Protein AF-0000000083314792 (afdb_homodimer)

Secondary structure (DSSP, 8-state):
---EEEEPHHHHHHHH-TTSTTHHHHHHHHHHHHHTT-EEEEEHHHHHHHHHHHHHHHHHTT-HHHHHHHHHHHHHHS-GGGEE--GGGHHHHHHHHHHHHHHTTTSS-HHHHHHHHHHHHHT--EEE-S-GGGGGSTT-EEE-SGGG--/---EEEEPHHHHHHHH-TTSTTHHHHHHHHHHHHHTTPEEEEEHHHHHHHHHHHHHHHHHTT-HHHHHHHHHHHHHHS-GGGEE--GGGHHHHHHHHHHHHHHTTTSS-HHHHHHHHHHHHHT--EEE-S-GGGGGSTT-EEE-SGGG--

Organism: NCBI:txid1204385

InterPro domains:
  IPR002716 PIN domain [PF01850] (6-137)
  IPR022907 VapC family [MF_00265] (5-144)
  IPR029060 PIN-like domain superfamily [SSF88723] (4-139)
  IPR039018 Endonuclease VapC20-like [PTHR42188] (5-136)

pLDDT: mean 94.79, std 6.0, range [62.53, 98.88]

Nearest PDB structures (foldseek):
  5wz4-assembly1_B  TM=8.317E-01  e=3.894E-04  Mycobacterium tuberculosis H37Rv
  3zvk-assembly1_B  TM=7.122E-01  e=1.609E-03  Rickettsia felis
  7vwo-assembly3_I  TM=6.251E-01  e=1.357E-03  Mycobacterium tuberculosis H37Rv
  1w8i-assembly1_A-2  TM=7.135E-01  e=6.646E-03  Archaeoglobus fulgidus DSM 4304
  5wz4-assembly1_B  TM=8.311E-01  e=4.974E-04  Mycobacterium tuberculosis H37Rv

Structure (mmCIF, N/CA/C/O backbone):
data_AF-0000000083314792-model_v1
#
loop_
_entity.id
_entity.type
_entity.pdbx_description
1 polymer 'Ribonuclease VapC'
#
loop_
_atom_site.group_PDB
_atom_site.id
_atom_site.type_symbol
_atom_site.label_atom_id
_atom_site.label_alt_id
_atom_site.label_comp_id
_atom_site.label_asym_id
_atom_site.label_entity_id
_atom_site.label_seq_id
_atom_site.pdbx_PDB_ins_code
_atom_site.Cartn_x
_atom_site.Cartn_y
_atom_site.Cartn_z
_atom_site.occupancy
_atom_site.B_iso_or_equiv
_atom_site.auth_seq_id
_atom_site.auth_comp_id
_atom_site.auth_asym_id
_atom_site.auth_atom_id
_atom_site.pdbx_PDB_model_num
ATOM 1 N N . MET A 1 1 ? -7.711 -22.734 -22.875 1 62.53 1 MET A N 1
ATOM 2 C CA . MET A 1 1 ? -7.301 -21.344 -22.625 1 62.53 1 MET A CA 1
ATOM 3 C C . MET A 1 1 ? -6.703 -21.203 -21.234 1 62.53 1 MET A C 1
ATOM 5 O O . MET A 1 1 ? -7.09 -21.922 -20.312 1 62.53 1 MET A O 1
ATOM 9 N N . SER A 1 2 ? -5.508 -20.547 -21.094 1 86.69 2 SER A N 1
ATOM 10 C CA . SER A 1 2 ? -4.809 -20.5 -19.812 1 86.69 2 SER A CA 1
ATOM 11 C C . SER A 1 2 ? -5.652 -19.828 -18.734 1 86.69 2 SER A C 1
ATOM 13 O O . SER A 1 2 ? -6.422 -18.906 -19.031 1 86.69 2 SER A O 1
ATOM 15 N N . ARG A 1 3 ? -5.805 -20.5 -17.672 1 92.94 3 ARG A N 1
ATOM 16 C CA . ARG A 1 3 ? -6.566 -20 -16.531 1 92.94 3 ARG A CA 1
ATOM 17 C C . ARG A 1 3 ? -5.77 -18.953 -15.758 1 92.94 3 ARG A C 1
ATOM 19 O O . ARG A 1 3 ? -4.684 -19.25 -15.25 1 92.94 3 ARG A O 1
ATOM 26 N N . PRO A 1 4 ? -6.266 -17.719 -15.773 1 97.75 4 PRO A N 1
ATOM 27 C CA . PRO A 1 4 ? -5.523 -16.703 -15.016 1 97.75 4 PRO A CA 1
ATOM 28 C C . PRO A 1 4 ? -5.605 -16.922 -13.508 1 97.75 4 PRO A C 1
ATOM 30 O O . PRO A 1 4 ? -6.664 -17.281 -12.984 1 97.75 4 PRO A O 1
ATOM 33 N N . VAL A 1 5 ? -4.473 -16.719 -12.812 1 98.5 5 VAL A N 1
ATOM 34 C CA . VAL A 1 5 ? -4.383 -16.797 -11.359 1 98.5 5 VAL A CA 1
ATOM 35 C C . VAL A 1 5 ? -3.625 -15.578 -10.828 1 98.5 5 VAL A C 1
ATOM 37 O O . VAL A 1 5 ? -2.477 -15.336 -11.203 1 98.5 5 VAL A O 1
ATOM 40 N N . ALA A 1 6 ? -4.273 -14.812 -10.008 1 98.81 6 ALA A N 1
ATOM 41 C CA . ALA A 1 6 ? -3.605 -13.688 -9.367 1 98.81 6 ALA A CA 1
ATOM 42 C C . ALA A 1 6 ? -2.6 -14.164 -8.32 1 98.81 6 ALA A C 1
ATOM 44 O O . ALA A 1 6 ? -2.836 -15.164 -7.637 1 98.81 6 ALA A O 1
ATOM 45 N N . ILE A 1 7 ? -1.495 -13.516 -8.242 1 98.81 7 ILE A N 1
ATOM 46 C CA . ILE A 1 7 ? -0.482 -13.828 -7.238 1 98.81 7 ILE A CA 1
ATOM 47 C C . ILE A 1 7 ? -0.526 -12.797 -6.117 1 98.81 7 ILE A C 1
ATOM 49 O O . ILE A 1 7 ? -0.424 -11.594 -6.371 1 98.81 7 ILE A O 1
ATOM 53 N N . ASP A 1 8 ? -0.65 -13.219 -4.953 1 98.75 8 ASP A N 1
ATOM 54 C CA . ASP A 1 8 ? -0.667 -12.367 -3.77 1 98.75 8 ASP A CA 1
ATOM 55 C C . ASP A 1 8 ? 0.75 -11.984 -3.35 1 98.75 8 ASP A C 1
ATOM 57 O O . ASP A 1 8 ? 1.717 -12.648 -3.721 1 98.75 8 ASP A O 1
ATOM 61 N N . SER A 1 9 ? 0.836 -10.906 -2.578 1 98.44 9 SER A N 1
ATOM 62 C CA . SER A 1 9 ? 2.145 -10.391 -2.178 1 98.44 9 SER A CA 1
ATOM 63 C C . SER A 1 9 ? 2.873 -11.383 -1.276 1 98.44 9 SER A C 1
ATOM 65 O O . SER A 1 9 ? 4.098 -11.508 -1.345 1 98.44 9 SER A O 1
ATOM 67 N N . ASN A 1 10 ? 2.146 -12.078 -0.391 1 98.06 10 ASN A N 1
ATOM 68 C CA . ASN A 1 10 ? 2.834 -13.016 0.491 1 98.06 10 ASN A CA 1
ATOM 69 C C . ASN A 1 10 ? 3.488 -14.148 -0.295 1 98.06 10 ASN A C 1
ATOM 71 O O . ASN A 1 10 ? 4.57 -14.609 0.065 1 98.06 10 ASN A O 1
ATOM 75 N N . VAL A 1 11 ? 2.908 -14.594 -1.35 1 98.5 11 VAL A N 1
ATOM 76 C CA . VAL A 1 11 ? 3.506 -15.602 -2.213 1 98.5 11 VAL A CA 1
ATOM 77 C C . VAL A 1 11 ? 4.715 -15.016 -2.938 1 98.5 11 VAL A C 1
ATOM 79 O O . VAL A 1 11 ? 5.773 -15.648 -3 1 98.5 11 VAL A O 1
ATOM 82 N N . LEU A 1 12 ? 4.555 -13.836 -3.469 1 98.62 12 LEU A N 1
ATOM 83 C CA . LEU A 1 12 ? 5.648 -13.195 -4.195 1 98.62 12 LEU A CA 1
ATOM 84 C C . LEU A 1 12 ? 6.832 -12.93 -3.271 1 98.62 12 LEU A C 1
ATOM 86 O O . LEU A 1 12 ? 7.984 -13.172 -3.648 1 98.62 12 LEU A O 1
ATOM 90 N N . VAL A 1 13 ? 6.629 -12.453 -2.061 1 98.06 13 VAL A N 1
ATOM 91 C CA . VAL A 1 13 ? 7.68 -12.242 -1.069 1 98.06 13 VAL A CA 1
ATOM 92 C C . VAL A 1 13 ? 8.422 -13.555 -0.817 1 98.06 13 VAL A C 1
ATOM 94 O O . VAL A 1 13 ? 9.656 -13.586 -0.809 1 98.06 13 VAL A O 1
ATOM 97 N N . ALA A 1 14 ? 7.652 -14.602 -0.644 1 97.88 14 ALA A N 1
ATOM 98 C CA . ALA A 1 14 ? 8.234 -15.914 -0.348 1 97.88 14 ALA A CA 1
ATOM 99 C C . ALA A 1 14 ? 9.062 -16.422 -1.519 1 97.88 14 ALA A C 1
ATOM 101 O O . ALA A 1 14 ? 10.078 -17.094 -1.32 1 97.88 14 ALA A O 1
ATOM 102 N N . LEU A 1 15 ? 8.641 -16.109 -2.711 1 97.44 15 LEU A N 1
ATOM 103 C CA . LEU A 1 15 ? 9.375 -16.547 -3.9 1 97.44 15 LEU A CA 1
ATOM 104 C C . LEU A 1 15 ? 10.703 -15.805 -4.02 1 97.44 15 LEU A C 1
ATOM 106 O O . LEU A 1 15 ? 11.703 -16.391 -4.445 1 97.44 15 LEU A O 1
ATOM 110 N N . ILE A 1 16 ? 10.727 -14.555 -3.607 1 96.19 16 ILE A N 1
ATOM 111 C CA . ILE A 1 16 ? 11.875 -13.688 -3.809 1 96.19 16 ILE A CA 1
ATOM 112 C C . ILE A 1 16 ? 12.867 -13.875 -2.668 1 96.19 16 ILE A C 1
ATOM 114 O O . ILE A 1 16 ? 14.086 -13.898 -2.891 1 96.19 16 ILE A O 1
ATOM 118 N N . ASP A 1 17 ? 12.391 -13.914 -1.454 1 93.44 17 ASP A N 1
ATOM 119 C CA . ASP A 1 17 ? 13.242 -14.023 -0.271 1 93.44 17 ASP A CA 1
ATOM 120 C C . ASP A 1 17 ? 13.461 -15.484 0.116 1 93.44 17 ASP A C 1
ATOM 122 O O . ASP A 1 17 ? 12.617 -16.094 0.784 1 93.44 17 ASP A O 1
ATOM 126 N N . ARG A 1 18 ? 14.547 -16.016 -0.084 1 91.75 18 ARG A N 1
ATOM 127 C CA . ARG A 1 18 ? 14.859 -17.422 0.166 1 91.75 18 ARG A CA 1
ATOM 128 C C . ARG A 1 18 ? 14.812 -17.734 1.657 1 91.75 18 ARG A C 1
ATOM 130 O O . ARG A 1 18 ? 14.68 -18.891 2.049 1 91.75 18 ARG A O 1
ATOM 137 N N . GLN A 1 19 ? 14.906 -16.734 2.457 1 89 19 GLN A N 1
ATOM 138 C CA . GLN A 1 19 ? 14.898 -16.938 3.902 1 89 19 GLN A CA 1
ATOM 139 C C . GLN A 1 19 ? 13.477 -16.938 4.449 1 89 19 GLN A C 1
ATOM 141 O O . GLN A 1 19 ? 13.258 -17.234 5.625 1 89 19 GLN A O 1
ATOM 146 N N . ASP A 1 20 ? 12.555 -16.641 3.559 1 93.38 20 ASP A N 1
ATOM 147 C CA . ASP A 1 20 ? 11.156 -16.641 3.994 1 93.38 20 ASP A CA 1
ATOM 148 C C . ASP A 1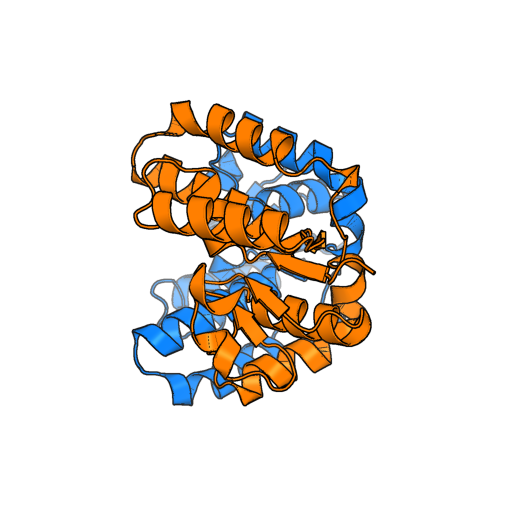 20 ? 10.711 -18.047 4.367 1 93.38 20 ASP A C 1
ATOM 150 O O . ASP A 1 20 ? 11.039 -19.016 3.678 1 93.38 20 ASP A O 1
ATOM 154 N N . LYS A 1 21 ? 9.93 -18.203 5.398 1 94.44 21 LYS A N 1
ATOM 155 C CA . LYS A 1 21 ? 9.492 -19.484 5.918 1 94.44 21 LYS A CA 1
ATOM 156 C C . LYS A 1 21 ? 8.656 -20.25 4.887 1 94.44 21 LYS A C 1
ATOM 158 O O . LYS A 1 21 ? 8.594 -21.469 4.91 1 94.44 21 LYS A O 1
ATOM 163 N N . TRP A 1 22 ? 8.055 -19.547 3.992 1 96.12 22 TRP A N 1
ATOM 164 C CA . TRP A 1 22 ? 7.164 -20.156 3.014 1 96.12 22 TRP A CA 1
ATOM 165 C C . TRP A 1 22 ? 7.863 -20.312 1.665 1 96.12 22 TRP A C 1
ATOM 167 O O . TRP A 1 22 ? 7.219 -20.625 0.661 1 96.12 22 TRP A O 1
ATOM 177 N N . HIS A 1 23 ? 9.156 -20.047 1.589 1 97.19 23 HIS A N 1
ATOM 178 C CA . HIS A 1 23 ? 9.883 -20.016 0.324 1 97.19 23 HIS A CA 1
ATOM 179 C C . HIS A 1 23 ? 9.672 -21.312 -0.46 1 97.19 23 HIS A C 1
ATOM 181 O O . HIS A 1 23 ? 9.273 -21.281 -1.626 1 97.19 23 HIS A O 1
ATOM 187 N N . ARG A 1 24 ? 9.859 -22.469 0.136 1 97.06 24 ARG A N 1
ATOM 188 C CA . ARG A 1 24 ? 9.75 -23.75 -0.544 1 97.06 24 ARG A CA 1
ATOM 189 C C . ARG A 1 24 ? 8.312 -24.016 -0.979 1 97.06 24 ARG A C 1
ATOM 191 O O . ARG A 1 24 ? 8.07 -24.484 -2.092 1 97.06 24 ARG A O 1
ATOM 198 N N . GLN A 1 25 ? 7.406 -23.688 -0.144 1 96.94 25 GLN A N 1
ATOM 199 C CA . GLN A 1 25 ? 5.996 -23.859 -0.474 1 96.94 25 GLN A CA 1
ATOM 200 C C . GLN A 1 25 ? 5.59 -22.984 -1.65 1 96.94 25 GLN A C 1
ATOM 202 O O . GLN A 1 25 ? 4.816 -23.406 -2.514 1 96.94 25 GLN A O 1
ATOM 207 N N . ALA A 1 26 ? 6.02 -21.75 -1.645 1 98.12 26 ALA A N 1
ATOM 208 C CA . ALA A 1 26 ? 5.715 -20.828 -2.73 1 98.12 26 ALA A CA 1
ATOM 209 C C . ALA A 1 26 ? 6.285 -21.328 -4.055 1 98.12 26 ALA A C 1
ATOM 211 O O . ALA A 1 26 ? 5.637 -21.219 -5.098 1 98.12 26 ALA A O 1
ATOM 212 N N . GLN A 1 27 ? 7.52 -21.891 -3.982 1 97.56 27 GLN A N 1
ATOM 213 C CA . GLN A 1 27 ? 8.133 -22.438 -5.184 1 97.56 27 GLN A CA 1
ATOM 214 C C . GLN A 1 27 ? 7.309 -23.609 -5.73 1 97.56 27 GLN A C 1
ATOM 216 O O . GLN A 1 27 ? 7.059 -23.688 -6.934 1 97.56 27 GLN A O 1
ATOM 221 N N . ALA A 1 28 ? 6.945 -24.453 -4.84 1 97.56 28 ALA A N 1
ATOM 222 C CA . ALA A 1 28 ? 6.148 -25.625 -5.234 1 97.56 28 ALA A CA 1
ATOM 223 C C . ALA A 1 28 ? 4.805 -25.188 -5.812 1 97.56 28 ALA A C 1
ATOM 225 O O . ALA A 1 28 ? 4.344 -25.75 -6.812 1 97.56 28 ALA A O 1
ATOM 226 N N . LEU A 1 29 ? 4.191 -24.234 -5.188 1 97.88 29 LEU A N 1
ATOM 227 C CA . LEU A 1 29 ? 2.906 -23.703 -5.633 1 97.88 29 LEU A CA 1
ATOM 228 C C . LEU A 1 29 ? 3.018 -23.125 -7.035 1 97.88 29 LEU A C 1
ATOM 230 O O . LEU A 1 29 ? 2.193 -23.406 -7.902 1 97.88 29 LEU A O 1
ATOM 234 N N . LEU A 1 30 ? 3.998 -22.312 -7.273 1 97.38 30 LEU A N 1
ATOM 235 C CA . LEU A 1 30 ? 4.191 -21.703 -8.586 1 97.38 30 LEU A CA 1
ATOM 236 C C . LEU A 1 30 ? 4.453 -22.766 -9.648 1 97.38 30 LEU A C 1
ATOM 238 O O . LEU A 1 30 ? 3.928 -22.672 -10.758 1 97.38 30 LEU A O 1
ATOM 242 N N . ALA A 1 31 ? 5.312 -23.719 -9.297 1 96.69 31 ALA A N 1
ATOM 243 C CA . ALA A 1 31 ? 5.613 -24.797 -10.227 1 96.69 31 ALA A CA 1
ATOM 244 C C . ALA A 1 31 ? 4.348 -25.562 -10.617 1 96.69 31 ALA A C 1
ATOM 246 O O . ALA A 1 31 ? 4.141 -25.891 -11.789 1 96.69 31 ALA A O 1
ATOM 247 N N . ALA A 1 32 ? 3.535 -25.828 -9.648 1 97 32 ALA A N 1
ATOM 248 C CA . ALA A 1 32 ? 2.279 -26.531 -9.891 1 97 32 ALA A CA 1
ATOM 249 C C . ALA A 1 32 ? 1.356 -25.719 -10.789 1 97 32 ALA A C 1
ATOM 251 O O . ALA A 1 32 ? 0.732 -26.25 -11.703 1 97 32 ALA A O 1
ATOM 252 N N . LEU A 1 33 ? 1.227 -24.422 -10.539 1 97.25 33 LEU A N 1
ATOM 253 C CA . LEU A 1 33 ? 0.391 -23.531 -11.344 1 97.25 33 LEU A CA 1
ATOM 254 C C . LEU A 1 33 ? 0.865 -23.5 -12.797 1 97.25 33 LEU A C 1
ATOM 256 O O . LEU A 1 33 ? 0.052 -23.578 -13.719 1 97.25 33 LEU A O 1
ATOM 260 N N . LYS A 1 34 ? 2.143 -23.453 -12.984 1 95.12 34 LYS A N 1
ATOM 261 C CA . LYS A 1 34 ? 2.711 -23.422 -14.328 1 95.12 34 LYS A CA 1
ATOM 262 C C . LYS A 1 34 ? 2.477 -24.734 -15.062 1 95.12 34 LYS A C 1
ATOM 264 O O . LYS A 1 34 ? 2.162 -24.75 -16.25 1 95.12 34 LYS A O 1
ATOM 269 N N . THR A 1 35 ? 2.691 -25.797 -14.312 1 95 35 THR A N 1
ATOM 270 C CA . THR A 1 35 ? 2.477 -27.109 -14.891 1 95 35 THR A CA 1
ATOM 271 C C . THR A 1 35 ? 1.038 -27.266 -15.383 1 95 35 THR A C 1
ATOM 273 O O . THR A 1 35 ? 0.792 -27.891 -16.406 1 95 35 THR A O 1
ATOM 276 N N . GLU A 1 36 ? 0.119 -26.641 -14.688 1 94.94 36 GLU A N 1
ATOM 277 C CA . GLU A 1 36 ? -1.295 -26.719 -15.039 1 94.94 36 GLU A CA 1
ATOM 278 C C . GLU A 1 36 ? -1.655 -25.703 -16.109 1 94.94 36 GLU A C 1
ATOM 280 O O . GLU A 1 36 ? -2.818 -25.594 -16.516 1 94.94 36 GLU A O 1
ATOM 285 N N . GLY A 1 37 ? -0.71 -24.938 -16.5 1 94.56 37 GLY A N 1
ATOM 286 C CA . GLY A 1 37 ? -0.918 -24 -17.594 1 94.56 37 GLY A CA 1
ATOM 287 C C . GLY A 1 37 ? -1.573 -22.703 -17.156 1 94.56 37 GLY A C 1
ATOM 288 O O . GLY A 1 37 ? -2.176 -22 -17.969 1 94.56 37 GLY A O 1
ATOM 289 N N . ALA A 1 38 ? -1.441 -22.375 -15.852 1 96.31 38 ALA A N 1
ATOM 290 C CA . ALA A 1 38 ? -2.031 -21.125 -15.344 1 96.31 38 ALA A CA 1
ATOM 291 C C . ALA A 1 38 ? -1.281 -19.906 -15.875 1 96.31 38 ALA A C 1
ATOM 293 O O . ALA A 1 38 ? -0.058 -19.953 -16.031 1 96.31 38 ALA A O 1
ATOM 294 N N . SER A 1 39 ? -1.974 -18.906 -16.266 1 97.06 39 SER A N 1
ATOM 295 C CA . SER A 1 39 ? -1.398 -17.594 -16.516 1 97.06 39 SER A CA 1
ATOM 296 C C . SER A 1 39 ? -1.329 -16.766 -15.234 1 97.06 39 SER A C 1
ATOM 298 O O . SER A 1 39 ? -2.361 -16.391 -14.672 1 97.06 39 SER A O 1
ATOM 300 N N . LEU A 1 40 ? -0.154 -16.484 -14.859 1 98.06 40 LEU A N 1
ATOM 301 C CA . LEU A 1 40 ? 0.038 -15.773 -13.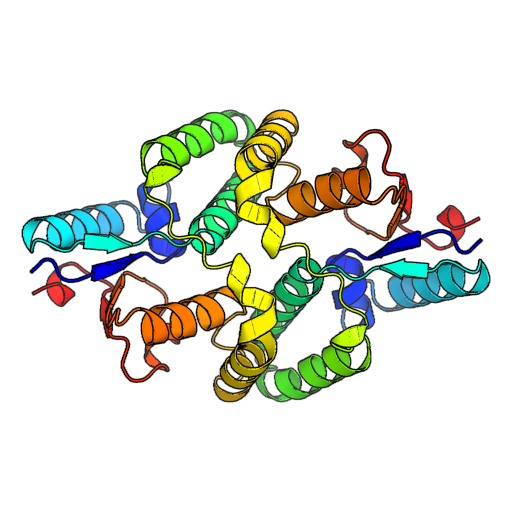602 1 98.06 40 LEU A CA 1
ATOM 302 C C . LEU A 1 40 ? -0.186 -14.273 -13.789 1 98.06 40 LEU A C 1
ATOM 304 O O . LEU A 1 40 ? 0.315 -13.68 -14.75 1 98.06 40 LEU A O 1
ATOM 308 N N . VAL A 1 41 ? -0.968 -13.695 -12.93 1 98.69 41 VAL A N 1
ATOM 309 C CA . VAL A 1 41 ? -1.284 -12.273 -13 1 98.69 41 VAL A CA 1
ATOM 310 C C . VAL A 1 41 ? -0.674 -11.547 -11.805 1 98.69 41 VAL A C 1
ATOM 312 O O . VAL A 1 41 ? -0.979 -11.867 -10.648 1 98.69 41 VAL A O 1
ATOM 315 N N . TYR A 1 42 ? 0.183 -10.602 -12.102 1 98.81 42 TYR A N 1
ATOM 316 C CA . TYR A 1 42 ? 0.797 -9.758 -11.086 1 98.81 42 TYR A CA 1
ATOM 317 C C . TYR A 1 42 ? 0.237 -8.336 -11.141 1 98.81 42 TYR A C 1
ATOM 319 O O . TYR A 1 42 ? 0.518 -7.59 -12.078 1 98.81 42 TYR A O 1
ATOM 327 N N . PHE A 1 43 ? -0.521 -7.988 -10.109 1 98.88 43 PHE A N 1
ATOM 328 C CA . PHE A 1 43 ? -1.016 -6.621 -10.008 1 98.88 43 PHE A CA 1
ATOM 329 C C . PHE A 1 43 ? 0.061 -5.695 -9.453 1 98.88 43 PHE A C 1
ATOM 331 O O . PHE A 1 43 ? 0.896 -6.117 -8.648 1 98.88 43 PHE A O 1
ATOM 338 N N . ASP A 1 44 ? 0.038 -4.441 -9.812 1 98.69 44 ASP A N 1
ATOM 339 C CA . ASP A 1 44 ? 1.053 -3.48 -9.391 1 98.69 44 ASP A CA 1
ATOM 340 C C . ASP A 1 44 ? 1.066 -3.326 -7.875 1 98.69 44 ASP A C 1
ATOM 342 O O . ASP A 1 44 ? 2.131 -3.17 -7.27 1 98.69 44 ASP A O 1
ATOM 346 N N . CYS A 1 45 ? -0.099 -3.396 -7.25 1 98.19 45 CYS A N 1
ATOM 347 C CA . CYS A 1 45 ? -0.14 -3.223 -5.801 1 98.19 45 CYS A CA 1
ATOM 348 C C . CYS A 1 45 ? 0.551 -4.379 -5.094 1 98.19 45 CYS A C 1
ATOM 350 O O . CYS A 1 45 ? 1.063 -4.215 -3.984 1 98.19 45 CYS A O 1
ATOM 352 N N . VAL A 1 46 ? 0.612 -5.566 -5.73 1 98.5 46 VAL A N 1
ATOM 353 C CA . VAL A 1 46 ? 1.339 -6.707 -5.184 1 98.5 46 VAL A CA 1
ATOM 354 C C . VAL A 1 46 ? 2.838 -6.414 -5.18 1 98.5 46 VAL A C 1
ATOM 356 O O . VAL A 1 46 ? 3.537 -6.73 -4.215 1 98.5 46 VAL A O 1
ATOM 359 N N . LEU A 1 47 ? 3.357 -5.82 -6.262 1 98 47 LEU A N 1
ATOM 360 C CA . LEU A 1 47 ? 4.758 -5.41 -6.32 1 98 47 LEU A CA 1
ATOM 361 C C . LEU A 1 47 ? 5.066 -4.375 -5.246 1 98 47 LEU A C 1
ATOM 363 O O . LEU A 1 47 ? 6.074 -4.488 -4.543 1 98 47 LEU A O 1
ATOM 367 N N . ASN A 1 48 ? 4.152 -3.385 -5.125 1 97.06 48 ASN A N 1
ATOM 368 C CA . ASN A 1 48 ? 4.324 -2.322 -4.141 1 97.06 48 ASN A CA 1
ATOM 369 C C . ASN A 1 48 ? 4.414 -2.883 -2.723 1 97.06 48 ASN A C 1
ATOM 371 O O . ASN A 1 48 ? 5.297 -2.496 -1.954 1 97.06 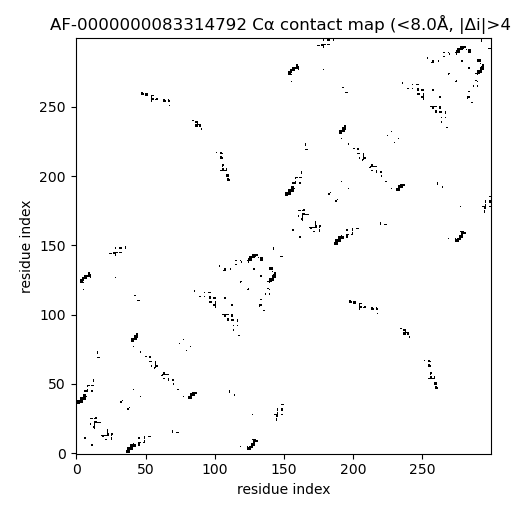48 ASN A O 1
ATOM 375 N N . GLU A 1 49 ? 3.531 -3.777 -2.447 1 97 49 GLU A N 1
ATOM 376 C CA . GLU A 1 49 ? 3.527 -4.402 -1.129 1 97 49 GLU A CA 1
ATOM 377 C C . GLU A 1 49 ? 4.773 -5.258 -0.919 1 97 49 GLU A C 1
ATOM 379 O O . GLU A 1 49 ? 5.344 -5.273 0.172 1 97 49 GLU A O 1
ATOM 384 N N . THR A 1 50 ? 5.199 -6 -1.892 1 97.62 50 THR A N 1
ATOM 385 C CA . THR A 1 50 ? 6.387 -6.844 -1.815 1 97.62 50 THR A CA 1
ATOM 386 C C . THR A 1 50 ? 7.629 -6.004 -1.549 1 97.62 50 THR A C 1
ATOM 388 O O . THR A 1 50 ? 8.422 -6.324 -0.661 1 97.62 50 THR A O 1
ATOM 391 N N . ILE A 1 51 ? 7.746 -4.902 -2.258 1 96.69 51 ILE A N 1
ATOM 392 C CA . ILE A 1 51 ? 8.875 -3.998 -2.086 1 96.69 51 ILE A CA 1
ATOM 393 C C . ILE A 1 51 ? 8.898 -3.461 -0.657 1 96.69 51 ILE A C 1
ATOM 395 O O . ILE A 1 51 ? 9.938 -3.463 -0 1 96.69 51 ILE A O 1
ATOM 399 N N . SER A 1 52 ? 7.738 -3.088 -0.18 1 94.88 52 SER A N 1
ATOM 400 C CA . SER A 1 52 ? 7.645 -2.504 1.153 1 94.88 52 SER A CA 1
ATOM 401 C C . SER A 1 52 ? 7.984 -3.525 2.23 1 94.88 52 SER A C 1
ATOM 403 O O . SER A 1 52 ? 8.633 -3.195 3.225 1 94.88 52 SER A O 1
ATOM 405 N N . VAL A 1 53 ? 7.559 -4.723 2.078 1 94.75 53 VAL A N 1
ATOM 406 C CA . VAL A 1 53 ? 7.863 -5.797 3.02 1 94.75 53 VAL A CA 1
ATOM 407 C C . VAL A 1 53 ? 9.367 -6.066 3.025 1 94.75 53 VAL A C 1
ATOM 409 O O . VAL A 1 53 ? 9.977 -6.18 4.09 1 94.75 53 VAL A O 1
ATOM 412 N N . MET A 1 54 ? 9.953 -6.168 1.834 1 93.44 54 MET A N 1
ATOM 413 C CA . MET A 1 54 ? 11.383 -6.438 1.728 1 93.44 54 MET A CA 1
ATOM 414 C C . MET A 1 54 ? 12.195 -5.305 2.338 1 93.44 54 MET A C 1
ATOM 416 O O . MET A 1 54 ? 13.188 -5.547 3.029 1 93.44 54 MET A O 1
ATOM 420 N N . ALA A 1 55 ? 11.766 -4.09 2.062 1 92.12 55 ALA A N 1
ATOM 421 C CA . ALA A 1 55 ? 12.445 -2.926 2.635 1 92.12 55 ALA A CA 1
ATOM 422 C C . ALA A 1 55 ? 12.391 -2.957 4.16 1 92.12 55 ALA A C 1
ATOM 424 O O . ALA A 1 55 ? 13.406 -2.746 4.824 1 92.12 55 ALA A O 1
ATOM 425 N N . ARG A 1 56 ? 11.242 -3.211 4.668 1 91.81 56 ARG A N 1
ATOM 426 C CA . ARG A 1 56 ? 11.062 -3.283 6.117 1 91.81 56 ARG A CA 1
ATOM 427 C C . ARG A 1 56 ? 11.938 -4.379 6.723 1 91.81 56 ARG A C 1
ATOM 429 O O . ARG A 1 56 ? 12.609 -4.156 7.73 1 91.81 56 ARG A O 1
ATOM 436 N N . ARG A 1 57 ? 11.922 -5.531 6.117 1 90.56 57 ARG A N 1
ATOM 437 C CA . ARG A 1 57 ? 12.719 -6.652 6.609 1 90.56 57 ARG A CA 1
ATOM 438 C C . ARG A 1 57 ? 14.203 -6.332 6.562 1 90.56 57 ARG A C 1
ATOM 440 O O . ARG A 1 57 ? 14.953 -6.691 7.477 1 90.56 57 ARG A O 1
ATOM 447 N N . ALA A 1 58 ? 14.539 -5.727 5.453 1 85.56 58 ALA A N 1
ATOM 448 C CA . ALA A 1 58 ? 15.945 -5.363 5.297 1 85.56 58 ALA A CA 1
ATOM 449 C C . ALA A 1 58 ? 16.391 -4.398 6.395 1 85.56 58 ALA A C 1
ATOM 451 O O . ALA A 1 58 ? 17.5 -4.527 6.93 1 85.56 58 ALA A O 1
ATOM 452 N N . GLN A 1 59 ? 15.586 -3.477 6.777 1 84.25 59 GLN A N 1
ATOM 453 C CA . GLN A 1 59 ? 15.898 -2.514 7.828 1 84.25 59 GLN A CA 1
ATOM 454 C C . GLN A 1 59 ? 15.891 -3.176 9.203 1 84.25 59 GLN A C 1
ATOM 456 O O . GLN A 1 59 ? 16.781 -2.928 10.023 1 84.25 59 GLN A O 1
ATOM 461 N N . GLU A 1 60 ? 14.961 -3.998 9.414 1 88.19 60 GLU A N 1
ATOM 462 C CA . GLU A 1 60 ? 14.789 -4.629 10.719 1 88.19 60 GLU A CA 1
ATOM 463 C C . GLU A 1 60 ? 15.867 -5.684 10.969 1 88.19 60 GLU A C 1
ATOM 465 O O . GLU A 1 60 ? 16.297 -5.887 12.109 1 88.19 60 GLU A O 1
ATOM 470 N N . GLN A 1 61 ? 16.234 -6.336 9.859 1 81.69 61 GLN A N 1
ATOM 471 C CA . GLN A 1 61 ? 17.188 -7.441 9.992 1 81.69 61 GLN A CA 1
ATOM 472 C C . GLN A 1 61 ? 18.594 -7 9.641 1 81.69 61 GLN A C 1
ATOM 474 O O . GLN A 1 61 ? 19.516 -7.82 9.594 1 81.69 61 GLN A O 1
ATOM 479 N N . ARG A 1 62 ? 18.812 -5.629 9.422 1 78.44 62 ARG A N 1
ATOM 480 C CA . ARG A 1 62 ? 20.094 -5.039 9.086 1 78.44 62 ARG A CA 1
ATOM 481 C C . ARG A 1 62 ? 20.688 -5.688 7.832 1 78.44 62 ARG A C 1
ATOM 483 O O . ARG A 1 62 ? 21.875 -5.992 7.785 1 78.44 62 ARG A O 1
ATOM 490 N N . ARG A 1 63 ? 19.812 -6.059 6.926 1 76.88 63 ARG A N 1
ATOM 491 C CA . ARG A 1 63 ? 20.172 -6.672 5.652 1 76.88 63 ARG A CA 1
ATOM 492 C C . ARG A 1 63 ? 20.062 -5.668 4.508 1 76.88 63 ARG A C 1
ATOM 494 O O . ARG A 1 63 ? 19.641 -6.023 3.404 1 76.88 63 ARG A O 1
ATOM 501 N N . SER A 1 64 ? 20.391 -4.457 4.832 1 74.94 64 SER A N 1
ATOM 502 C CA . SER A 1 64 ? 20.219 -3.389 3.85 1 74.94 64 SER A CA 1
ATOM 503 C C . SER A 1 64 ? 21.062 -3.654 2.604 1 74.94 64 SER A C 1
ATOM 505 O O . SER A 1 64 ? 20.672 -3.279 1.496 1 74.94 64 SER A O 1
ATOM 507 N N . ALA A 1 65 ? 22.078 -4.375 2.793 1 78.62 65 ALA A N 1
ATOM 508 C CA . ALA A 1 65 ? 22.969 -4.695 1.678 1 78.62 65 ALA A CA 1
ATOM 509 C C . ALA A 1 65 ? 22.297 -5.66 0.702 1 78.62 65 ALA A C 1
ATOM 511 O O . ALA A 1 65 ? 22.594 -5.645 -0.495 1 78.62 65 ALA A O 1
ATOM 512 N N . GLU A 1 66 ? 21.406 -6.363 1.228 1 86.5 66 GLU A N 1
ATOM 513 C CA . GLU A 1 66 ? 20.75 -7.379 0.409 1 86.5 66 GLU A CA 1
ATOM 514 C C . GLU A 1 66 ? 19.516 -6.809 -0.304 1 86.5 66 GLU A C 1
ATOM 516 O O . GLU A 1 66 ? 19.016 -7.406 -1.252 1 86.5 66 GLU A O 1
ATOM 521 N N . PHE A 1 67 ? 19.125 -5.672 0.103 1 91.06 67 PHE A N 1
ATOM 522 C CA . PHE A 1 67 ? 17.875 -5.117 -0.402 1 91.06 67 PHE A CA 1
ATOM 523 C C . PHE A 1 67 ? 17.938 -4.922 -1.912 1 91.06 67 PHE A C 1
ATOM 525 O O . PHE A 1 67 ? 17 -5.285 -2.631 1 91.06 67 PHE A O 1
ATOM 532 N N . SER A 1 68 ? 19.031 -4.414 -2.332 1 89.75 68 SER A N 1
ATOM 533 C CA . SER A 1 68 ? 19.172 -4.16 -3.762 1 89.75 68 SER A CA 1
ATOM 534 C C . SER A 1 68 ? 19.094 -5.453 -4.566 1 89.75 68 SER A C 1
ATOM 536 O O . SER A 1 68 ? 18.484 -5.48 -5.645 1 89.75 68 SER A O 1
ATOM 538 N N . MET A 1 69 ? 19.656 -6.445 -4.035 1 91.69 69 MET A N 1
ATOM 539 C CA . MET A 1 69 ? 19.609 -7.738 -4.711 1 91.69 69 MET A CA 1
ATOM 540 C C . MET A 1 69 ? 18.188 -8.289 -4.738 1 91.69 69 MET A C 1
ATOM 542 O O . MET A 1 69 ? 17.75 -8.844 -5.746 1 91.69 69 MET A O 1
ATOM 546 N N . LEU A 1 70 ? 17.484 -8.164 -3.652 1 93.06 70 LEU A N 1
ATOM 547 C CA . LEU A 1 70 ? 16.109 -8.625 -3.578 1 93.06 70 LEU A CA 1
ATOM 548 C C . LEU A 1 70 ? 15.219 -7.844 -4.535 1 93.06 70 LEU A C 1
ATOM 550 O O . LEU A 1 70 ? 14.336 -8.414 -5.184 1 93.06 70 LEU A O 1
ATOM 554 N N . LEU A 1 71 ? 15.469 -6.582 -4.555 1 94.88 71 LEU A N 1
ATOM 555 C CA . LEU A 1 71 ? 14.727 -5.734 -5.48 1 94.88 71 LEU A CA 1
ATOM 556 C C . LEU A 1 71 ? 14.984 -6.148 -6.926 1 94.88 71 LEU A C 1
ATOM 558 O O . LEU A 1 71 ? 14.047 -6.227 -7.727 1 94.88 71 LEU A O 1
ATOM 562 N N . ASP A 1 72 ? 16.234 -6.461 -7.234 1 94.81 72 ASP A N 1
ATOM 563 C CA . ASP A 1 72 ? 16.594 -6.93 -8.57 1 94.81 72 ASP A CA 1
ATOM 564 C C . ASP A 1 72 ? 15.898 -8.258 -8.891 1 94.81 72 ASP A C 1
ATOM 566 O O . ASP A 1 72 ? 15.43 -8.461 -10.008 1 94.81 72 ASP A O 1
ATOM 570 N N . GLU A 1 73 ? 15.859 -9.102 -7.957 1 95.44 73 GLU A N 1
ATOM 571 C CA . GLU A 1 73 ? 15.188 -10.383 -8.133 1 95.44 73 GLU A CA 1
ATOM 572 C C . GLU A 1 73 ? 13.695 -10.188 -8.398 1 95.44 73 GLU A C 1
ATOM 574 O O . GLU A 1 73 ? 13.125 -10.859 -9.266 1 95.44 73 GLU A O 1
ATOM 579 N N . LEU A 1 74 ? 13.117 -9.305 -7.703 1 97.25 74 LEU A N 1
ATOM 580 C CA . LEU A 1 74 ? 11.703 -8.992 -7.902 1 97.25 74 LEU A CA 1
ATOM 581 C C . LEU A 1 74 ? 11.445 -8.5 -9.32 1 97.25 74 LEU A C 1
ATOM 583 O O . LEU A 1 74 ? 10.547 -8.992 -10 1 97.25 74 LEU A O 1
ATOM 587 N N . LEU A 1 75 ? 12.281 -7.574 -9.773 1 96.94 75 LEU A N 1
ATOM 588 C CA . LEU A 1 75 ? 12.086 -6.938 -11.07 1 96.94 75 LEU A CA 1
ATOM 589 C C . LEU A 1 75 ? 12.398 -7.906 -12.203 1 96.94 75 LEU A C 1
ATOM 591 O O . LEU A 1 75 ? 11.859 -7.781 -13.305 1 96.94 75 LEU A O 1
ATOM 595 N N . ARG A 1 76 ? 13.281 -8.836 -11.914 1 96.44 76 ARG A N 1
ATOM 596 C CA . ARG A 1 76 ? 13.547 -9.891 -12.883 1 96.44 76 ARG A CA 1
ATOM 597 C C . ARG A 1 76 ? 12.359 -10.852 -12.992 1 96.44 76 ARG A C 1
ATOM 599 O O . ARG A 1 76 ? 11.969 -11.242 -14.094 1 96.44 76 ARG A O 1
ATOM 606 N N . ARG A 1 77 ? 11.781 -11.172 -11.906 1 95.88 77 ARG A N 1
ATOM 607 C CA . ARG A 1 77 ? 10.68 -12.117 -11.852 1 95.88 77 ARG A CA 1
ATOM 608 C C . ARG A 1 77 ? 9.406 -11.516 -12.445 1 95.88 77 ARG A C 1
ATOM 610 O O . ARG A 1 77 ? 8.617 -12.219 -13.078 1 95.88 77 ARG A O 1
ATOM 617 N N . VAL A 1 78 ? 9.195 -10.289 -12.125 1 97.75 78 VAL A N 1
ATOM 618 C CA . VAL A 1 78 ? 8.008 -9.586 -12.602 1 97.75 78 VAL A CA 1
ATOM 619 C C . VAL A 1 78 ? 8.422 -8.312 -13.336 1 97.75 78 VAL A C 1
ATOM 621 O O . VAL A 1 78 ? 8.305 -7.211 -12.797 1 97.75 78 VAL A O 1
ATOM 624 N N . PRO A 1 79 ? 8.805 -8.5 -14.625 1 96 79 PRO A N 1
ATOM 625 C CA . PRO A 1 79 ? 9.141 -7.297 -15.391 1 96 79 PRO A CA 1
ATOM 626 C C . PRO A 1 79 ? 7.941 -6.383 -15.625 1 96 79 PRO A C 1
ATOM 628 O O . PRO A 1 79 ? 6.797 -6.816 -15.469 1 96 79 PRO A O 1
ATOM 631 N N . GLU A 1 80 ? 8.219 -5.184 -15.914 1 94.88 80 GLU A N 1
ATOM 632 C CA . GLU A 1 80 ? 7.199 -4.145 -16.016 1 94.88 80 GLU A CA 1
ATOM 633 C C . GLU A 1 80 ? 6.094 -4.555 -16.984 1 94.88 80 GLU A C 1
ATOM 635 O O . GLU A 1 80 ? 4.914 -4.301 -16.734 1 94.88 80 GLU A O 1
ATOM 640 N N . ASP A 1 81 ? 6.434 -5.141 -18.078 1 95.5 81 ASP A N 1
ATOM 641 C CA . ASP A 1 81 ? 5.461 -5.484 -19.109 1 95.5 81 ASP A CA 1
ATOM 642 C C . ASP A 1 81 ? 4.57 -6.645 -18.672 1 95.5 81 ASP A C 1
ATOM 644 O O . ASP A 1 81 ? 3.539 -6.914 -19.297 1 95.5 81 ASP A O 1
ATOM 648 N N . ALA A 1 82 ? 4.875 -7.309 -17.578 1 97.06 82 ALA A N 1
ATOM 649 C CA . ALA A 1 82 ? 4.074 -8.406 -17.031 1 97.06 82 ALA A CA 1
ATOM 650 C C . ALA A 1 82 ? 3.121 -7.914 -15.953 1 97.06 82 ALA A C 1
ATOM 652 O O . ALA A 1 82 ? 2.271 -8.672 -15.477 1 97.06 82 ALA A O 1
ATOM 653 N N . VAL A 1 83 ? 3.207 -6.648 -15.648 1 98.56 83 VAL A N 1
ATOM 654 C CA . VAL A 1 83 ? 2.426 -6.09 -14.555 1 98.56 83 VAL A CA 1
ATOM 655 C C . VAL A 1 83 ? 1.052 -5.66 -15.062 1 98.56 83 VAL A C 1
ATOM 657 O O . VAL A 1 83 ? 0.943 -5.047 -16.125 1 98.56 83 VAL A O 1
ATOM 660 N N . THR A 1 84 ? 0.038 -6.051 -14.398 1 98.75 84 THR A N 1
ATOM 661 C CA . THR A 1 84 ? -1.299 -5.5 -14.602 1 98.75 84 THR A CA 1
ATOM 662 C C . THR A 1 84 ? -1.54 -4.312 -13.68 1 98.75 84 THR A C 1
ATOM 664 O O . THR A 1 84 ? -1.562 -4.465 -12.453 1 98.75 84 THR A O 1
ATOM 667 N N . TRP A 1 85 ? -1.749 -3.131 -14.195 1 98.56 85 TRP A N 1
ATOM 668 C CA . TRP A 1 85 ? -1.767 -1.875 -13.461 1 98.56 85 TRP A CA 1
ATOM 669 C C . TRP A 1 85 ? -3.182 -1.527 -13.008 1 98.56 85 TRP A C 1
ATOM 671 O O . TRP A 1 85 ? -3.91 -0.829 -13.719 1 98.56 85 TRP A O 1
ATOM 681 N N . ILE A 1 86 ? -3.525 -1.901 -11.82 1 98.62 86 ILE A N 1
ATOM 682 C CA . ILE A 1 86 ? -4.891 -1.711 -11.352 1 98.62 86 ILE A CA 1
ATOM 683 C C . ILE A 1 86 ? -4.961 -0.469 -10.461 1 98.62 86 ILE A C 1
ATOM 685 O O . ILE A 1 86 ? -6.047 -0.005 -10.117 1 98.62 86 ILE A O 1
ATOM 689 N N . SER A 1 87 ? -3.836 0.091 -10.109 1 97.88 87 SER A N 1
ATOM 690 C CA . SER A 1 87 ? -3.824 1.298 -9.289 1 97.88 87 SER A CA 1
ATOM 691 C C . SER A 1 87 ? -4.555 2.445 -9.984 1 97.88 87 SER A C 1
ATOM 693 O O . SER A 1 87 ? -5.074 3.346 -9.32 1 97.88 87 SER A O 1
ATOM 695 N N . VAL A 1 88 ? -4.609 2.461 -11.289 1 97.88 88 VAL A N 1
ATOM 696 C CA . VAL A 1 88 ? -5.285 3.492 -12.07 1 97.88 88 VAL A CA 1
ATOM 697 C C . VAL A 1 88 ? -6.777 3.5 -11.742 1 97.88 88 VAL A C 1
ATOM 699 O O . VAL A 1 88 ? -7.445 4.523 -11.891 1 97.88 88 VAL A O 1
ATOM 702 N N . ASP A 1 89 ? -7.293 2.424 -11.195 1 98.12 89 ASP A N 1
ATOM 703 C CA . ASP A 1 89 ? -8.719 2.279 -10.938 1 98.12 89 ASP A CA 1
ATOM 704 C C . ASP A 1 89 ? -9.055 2.602 -9.484 1 98.12 89 ASP A C 1
ATOM 706 O O . ASP A 1 89 ? -10.211 2.51 -9.07 1 98.12 89 ASP A O 1
ATOM 710 N N . THR A 1 90 ? -8.094 2.99 -8.703 1 98.12 90 THR A N 1
ATOM 711 C CA . THR A 1 90 ? -8.266 3.184 -7.27 1 98.12 90 THR A CA 1
ATOM 712 C C . THR A 1 90 ? -9.375 4.191 -6.988 1 98.12 90 THR A C 1
ATOM 714 O O . THR A 1 90 ? -10.25 3.947 -6.156 1 98.12 90 THR A O 1
ATOM 717 N N . GLN A 1 91 ? -9.336 5.285 -7.723 1 97.94 91 GLN A N 1
ATOM 718 C CA . GLN A 1 91 ? -10.359 6.293 -7.473 1 97.94 91 GLN A CA 1
ATOM 719 C C . GLN A 1 91 ? -11.742 5.773 -7.832 1 97.94 91 GLN A C 1
ATOM 721 O O . GLN A 1 91 ? -12.688 5.902 -7.047 1 97.94 91 GLN A O 1
ATOM 726 N N . ARG A 1 92 ? -11.812 5.152 -8.977 1 97.94 92 ARG A N 1
ATOM 727 C CA . ARG A 1 92 ? -13.086 4.637 -9.477 1 97.94 92 ARG A CA 1
ATOM 728 C C . ARG A 1 92 ? -13.648 3.568 -8.539 1 97.94 92 ARG A C 1
ATOM 730 O O . ARG A 1 92 ? -14.859 3.492 -8.328 1 97.94 92 ARG A O 1
ATOM 737 N N . LEU A 1 93 ? -12.797 2.77 -7.93 1 98.19 93 LEU A N 1
ATOM 738 C CA . LEU A 1 93 ? -13.219 1.616 -7.141 1 98.19 93 LEU A CA 1
ATOM 739 C C . LEU A 1 93 ? -13.227 1.95 -5.652 1 98.19 93 LEU A C 1
ATOM 741 O O . LEU A 1 93 ? -13.586 1.109 -4.824 1 98.19 93 LEU A O 1
ATOM 745 N N . PHE A 1 94 ? -12.938 3.148 -5.309 1 98 94 PHE A N 1
ATOM 746 C CA . PHE A 1 94 ? -12.641 3.51 -3.928 1 98 94 PHE A CA 1
ATOM 747 C C . PHE A 1 94 ? -13.805 3.148 -3.014 1 98 94 PHE A C 1
ATOM 749 O O . PHE A 1 94 ? -13.625 2.443 -2.02 1 98 94 PHE A O 1
ATOM 756 N N . ASN A 1 95 ? -14.977 3.547 -3.383 1 97.44 95 ASN A N 1
ATOM 757 C CA . ASN A 1 95 ? -16.125 3.305 -2.521 1 97.44 95 ASN A CA 1
ATOM 758 C C . ASN A 1 95 ? -16.422 1.812 -2.381 1 97.44 95 ASN A C 1
ATOM 760 O O . ASN A 1 95 ? -16.781 1.346 -1.3 1 97.44 95 ASN A O 1
ATOM 764 N N . ARG A 1 96 ? -16.266 1.042 -3.418 1 98.31 96 ARG A N 1
ATOM 765 C CA . ARG A 1 96 ? -16.484 -0.4 -3.357 1 98.31 96 ARG A CA 1
ATOM 766 C C . ARG A 1 96 ? -15.414 -1.078 -2.512 1 98.31 96 ARG A C 1
ATOM 768 O O . ARG A 1 96 ? -15.688 -2.062 -1.821 1 98.31 96 ARG A O 1
ATOM 775 N N . VAL A 1 97 ? -14.195 -0.556 -2.607 1 98.25 97 VAL A N 1
ATOM 776 C CA . VAL A 1 97 ? -13.109 -1.068 -1.784 1 98.25 97 VAL A CA 1
ATOM 777 C C . VAL A 1 97 ? -13.43 -0.851 -0.307 1 98.25 97 VAL A C 1
ATOM 779 O O . VAL A 1 97 ? -13.336 -1.779 0.499 1 98.25 97 VAL A O 1
ATOM 782 N N . ILE A 1 98 ? -13.875 0.359 0.001 1 97.06 98 ILE A N 1
ATOM 783 C CA . ILE A 1 98 ? -14.211 0.704 1.378 1 97.06 98 ILE A CA 1
ATOM 784 C C . ILE A 1 98 ? -15.336 -0.197 1.877 1 97.06 98 ILE A C 1
ATOM 786 O O . ILE A 1 98 ? -15.273 -0.717 2.994 1 97.06 98 ILE A O 1
ATOM 790 N N . GLU A 1 99 ? -16.297 -0.438 1.066 1 96.94 99 GLU A N 1
ATOM 791 C CA . GLU A 1 99 ? -17.422 -1.286 1.442 1 96.94 99 GLU A CA 1
ATOM 792 C C . GLU A 1 99 ? -16.969 -2.725 1.686 1 96.94 99 GLU A C 1
ATOM 794 O O . GLU A 1 99 ? -17.406 -3.363 2.645 1 96.94 99 GLU A O 1
ATOM 799 N N . LEU A 1 100 ? -16.156 -3.203 0.848 1 96.94 100 LEU A N 1
ATOM 800 C CA . LEU A 1 100 ? -15.648 -4.562 0.995 1 96.94 100 LEU A CA 1
ATOM 801 C C . LEU A 1 100 ? -14.844 -4.707 2.281 1 96.94 100 LEU A C 1
ATOM 803 O O . LEU A 1 100 ? -14.984 -5.703 2.996 1 96.94 100 LEU A O 1
ATOM 807 N N . ILE A 1 101 ? -14.031 -3.752 2.598 1 96.25 101 ILE A N 1
ATOM 808 C CA . ILE A 1 101 ? -13.227 -3.768 3.818 1 96.25 101 ILE A CA 1
ATOM 809 C C . ILE A 1 101 ? -14.148 -3.744 5.039 1 96.25 101 ILE A C 1
ATOM 811 O O . ILE A 1 101 ? -13.969 -4.523 5.973 1 96.25 101 ILE A O 1
ATOM 815 N N . ARG A 1 102 ? -15.133 -2.891 4.953 1 93.81 102 ARG A N 1
ATOM 816 C CA . ARG A 1 102 ? -16.094 -2.783 6.039 1 93.81 102 ARG A CA 1
ATOM 817 C C . ARG A 1 102 ? -16.844 -4.102 6.25 1 93.81 102 ARG A C 1
ATOM 819 O O . ARG A 1 102 ? -16.984 -4.566 7.383 1 93.81 102 ARG A O 1
ATOM 826 N N . ASN A 1 103 ? -17.234 -4.734 5.184 1 93.38 103 ASN A N 1
ATOM 827 C CA . ASN A 1 103 ? -18.047 -5.949 5.234 1 93.38 103 ASN A CA 1
ATOM 828 C C . ASN A 1 103 ? -17.234 -7.129 5.777 1 93.38 103 ASN A C 1
ATOM 830 O O . ASN A 1 103 ? -17.812 -8.086 6.301 1 93.38 103 ASN A O 1
ATOM 834 N N . THR A 1 104 ? -15.938 -7.043 5.672 1 93.12 104 THR A N 1
ATOM 835 C CA . THR A 1 104 ? -15.102 -8.117 6.191 1 93.12 104 THR A CA 1
ATOM 836 C C . THR A 1 104 ? -14.57 -7.766 7.578 1 93.12 104 THR A C 1
ATOM 838 O O . THR A 1 104 ? -13.703 -8.469 8.109 1 93.12 104 THR A O 1
ATOM 841 N N . GLY A 1 105 ? -14.992 -6.602 8.109 1 90.06 105 GLY A N 1
ATOM 842 C CA . GLY A 1 105 ? -14.562 -6.176 9.43 1 90.06 105 GLY A CA 1
ATOM 843 C C . GLY A 1 105 ? -13.078 -5.863 9.5 1 90.06 105 GLY A C 1
ATOM 844 O O . GLY A 1 105 ? -12.445 -6.047 10.547 1 90.06 105 GLY A O 1
ATOM 845 N N . GLY A 1 106 ? -12.516 -5.566 8.336 1 93.06 106 GLY A N 1
ATOM 846 C CA . GLY A 1 106 ? -11.102 -5.227 8.305 1 93.06 106 GLY A CA 1
ATOM 847 C C . GLY A 1 106 ? -10.203 -6.43 8.062 1 93.06 106 GLY A C 1
ATOM 848 O O . GLY A 1 106 ? -8.977 -6.312 8.094 1 93.06 106 GLY A O 1
ATOM 849 N N . ALA A 1 107 ? -10.805 -7.574 7.82 1 93.81 107 ALA A N 1
ATOM 850 C CA . ALA A 1 107 ? -10 -8.75 7.516 1 93.81 107 ALA A CA 1
ATOM 851 C C . ALA A 1 107 ? -9.188 -8.539 6.242 1 93.81 107 ALA A C 1
ATOM 853 O O . ALA A 1 107 ? -8 -8.891 6.184 1 93.81 107 ALA A O 1
ATOM 854 N N . LEU A 1 108 ? -9.859 -7.953 5.234 1 95.5 108 LEU A N 1
ATOM 855 C CA . LEU A 1 108 ? -9.133 -7.539 4.039 1 95.5 108 LEU A CA 1
ATOM 856 C C . LEU A 1 108 ? -8.562 -6.137 4.207 1 95.5 108 LEU A C 1
ATOM 858 O O . LEU A 1 108 ? -9.273 -5.215 4.613 1 95.5 108 LEU A O 1
ATOM 862 N N . ASN A 1 109 ? -7.293 -6.051 3.938 1 94.62 109 ASN A N 1
ATOM 863 C CA . ASN A 1 109 ? -6.758 -4.695 3.863 1 94.62 109 ASN A CA 1
ATOM 864 C C . ASN A 1 109 ? -7.113 -4.023 2.539 1 94.62 109 ASN A C 1
ATOM 866 O O . ASN A 1 109 ? -7.844 -4.594 1.727 1 94.62 109 ASN A O 1
ATOM 870 N N . PHE A 1 110 ? -6.699 -2.814 2.385 1 96.81 110 PHE A N 1
ATOM 871 C CA . PHE A 1 110 ? -7.078 -2.029 1.216 1 96.81 110 PHE A CA 1
ATOM 872 C C . PHE A 1 110 ? -6.633 -2.719 -0.068 1 96.81 110 PHE A C 1
ATOM 874 O O . PHE A 1 110 ? -7.426 -2.877 -1.001 1 96.81 110 PHE A O 1
ATOM 881 N N . HIS A 1 111 ? -5.371 -3.189 -0.141 1 97.38 111 HIS A N 1
ATOM 882 C CA . HIS A 1 111 ? -4.836 -3.803 -1.351 1 97.38 111 HIS A CA 1
ATOM 883 C C . HIS A 1 111 ? -5.52 -5.137 -1.642 1 97.38 111 HIS A C 1
ATOM 885 O O . HIS A 1 111 ? -5.781 -5.461 -2.801 1 97.38 111 HIS A O 1
ATOM 891 N N . ASP A 1 112 ? -5.832 -5.887 -0.598 1 97.94 112 ASP A N 1
ATOM 892 C CA . ASP A 1 112 ? -6.551 -7.141 -0.799 1 97.94 112 ASP A CA 1
ATOM 893 C C . ASP A 1 112 ? -7.934 -6.891 -1.396 1 97.94 112 ASP A C 1
ATOM 895 O O . ASP A 1 112 ? -8.352 -7.594 -2.314 1 97.94 112 ASP A O 1
ATOM 899 N N . ALA A 1 113 ? -8.594 -5.898 -0.842 1 98.38 113 ALA A N 1
ATOM 900 C CA . ALA A 1 113 ? -9.914 -5.547 -1.362 1 98.38 113 ALA A CA 1
ATOM 901 C C . ALA A 1 113 ? -9.828 -5.082 -2.812 1 98.38 113 ALA A C 1
ATOM 903 O O . ALA A 1 113 ? -10.664 -5.453 -3.643 1 98.38 113 ALA A O 1
ATOM 904 N N . LEU A 1 114 ? -8.812 -4.27 -3.119 1 98.56 114 LEU A N 1
ATOM 905 C CA . LEU A 1 114 ? -8.602 -3.814 -4.488 1 98.56 114 LEU A CA 1
ATOM 906 C C . LEU A 1 114 ? -8.344 -4.992 -5.422 1 98.56 114 LEU A C 1
ATOM 908 O O . LEU A 1 114 ? -8.875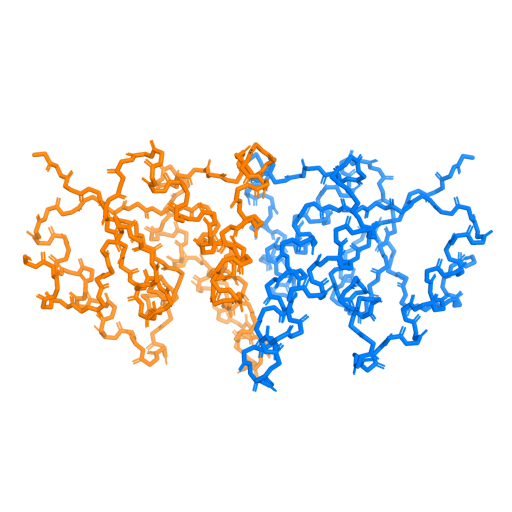 -5.031 -6.535 1 98.56 114 LEU A O 1
ATOM 912 N N . ILE A 1 115 ? -7.578 -5.961 -4.992 1 98.81 115 ILE A N 1
ATOM 913 C CA . ILE A 1 115 ? -7.27 -7.156 -5.77 1 98.81 115 ILE A CA 1
ATOM 914 C C . ILE A 1 115 ? -8.547 -7.949 -6.031 1 98.81 115 ILE A C 1
ATOM 916 O O . ILE A 1 115 ? -8.789 -8.398 -7.156 1 98.81 115 ILE A O 1
ATOM 920 N N . VAL A 1 116 ? -9.359 -8.07 -5.035 1 98.81 116 VAL A N 1
ATOM 921 C CA . VAL A 1 116 ? -10.609 -8.805 -5.164 1 98.81 116 VAL A CA 1
ATOM 922 C C . VAL A 1 116 ? -11.477 -8.156 -6.242 1 98.81 116 VAL A C 1
ATOM 924 O O . VAL A 1 116 ? -11.969 -8.844 -7.145 1 98.81 116 VAL A O 1
ATOM 927 N N . LEU A 1 117 ? -11.641 -6.879 -6.176 1 98.75 117 LEU A N 1
ATOM 928 C CA . LEU A 1 117 ? -12.484 -6.176 -7.129 1 98.75 117 LEU A CA 1
ATOM 929 C C . LEU A 1 117 ? -11.883 -6.223 -8.531 1 98.75 117 LEU A C 1
ATOM 931 O O . LEU A 1 117 ? -12.609 -6.371 -9.516 1 98.75 117 LEU A O 1
ATOM 935 N N . ALA A 1 118 ? -10.562 -6.09 -8.641 1 98.75 118 ALA A N 1
ATOM 936 C CA . ALA A 1 118 ? -9.891 -6.199 -9.938 1 98.75 118 ALA A CA 1
ATOM 937 C C . ALA A 1 118 ? -10.102 -7.578 -10.547 1 98.75 118 ALA A C 1
ATOM 939 O O . ALA A 1 118 ? -10.367 -7.703 -11.742 1 98.75 118 ALA A O 1
ATOM 940 N N . CYS A 1 119 ? -9.953 -8.617 -9.711 1 98.69 119 CYS A N 1
ATOM 941 C CA . CYS A 1 119 ? -10.18 -9.977 -10.18 1 98.69 119 CYS A CA 1
ATOM 942 C C . CYS A 1 119 ? -11.602 -10.141 -10.719 1 98.69 119 CYS A C 1
ATOM 944 O O . CYS A 1 119 ? -11.805 -10.734 -11.773 1 98.69 119 CYS A O 1
ATOM 946 N N . GLN A 1 120 ? -12.562 -9.609 -10 1 98.31 120 GLN A N 1
ATOM 947 C CA . GLN A 1 120 ? -13.961 -9.68 -10.43 1 98.31 120 GLN A CA 1
ATOM 948 C C . GLN A 1 120 ? -14.141 -9.016 -11.797 1 98.31 120 GLN A C 1
ATOM 950 O O . GLN A 1 120 ? -14.773 -9.578 -12.688 1 98.31 120 GLN A O 1
ATOM 955 N N . GLU A 1 121 ? -13.57 -7.895 -11.984 1 98.25 121 GLU A N 1
ATOM 956 C CA . GLU A 1 121 ? -13.742 -7.145 -13.227 1 98.25 121 GLU A CA 1
ATOM 957 C C . GLU A 1 121 ? -13.023 -7.828 -14.391 1 98.25 121 GLU A C 1
ATOM 959 O O . GLU A 1 121 ? -13.477 -7.766 -15.531 1 98.25 121 GLU A O 1
ATOM 964 N N . LEU A 1 122 ? -11.953 -8.461 -14.133 1 97.94 122 LEU A N 1
ATOM 965 C CA . LEU A 1 122 ? -11.117 -9.047 -15.18 1 97.94 122 LEU A CA 1
ATOM 966 C C . LEU A 1 122 ? -11.492 -10.508 -15.422 1 97.94 122 LEU A C 1
ATOM 968 O O . LEU A 1 122 ? -10.914 -11.164 -16.281 1 97.94 122 LEU A O 1
ATOM 972 N N . GLY A 1 123 ? -12.383 -11.031 -14.602 1 97.69 123 GLY A N 1
ATOM 973 C CA . GLY A 1 123 ? -12.812 -12.414 -14.734 1 97.69 123 GLY A CA 1
ATOM 974 C C . GLY A 1 123 ? -11.789 -13.406 -14.211 1 97.69 123 GLY A C 1
ATOM 975 O O . GLY A 1 123 ? -11.688 -14.523 -14.727 1 97.69 123 GLY A O 1
ATOM 976 N N . ILE A 1 124 ? -10.977 -13 -13.305 1 98.31 124 ILE A N 1
ATOM 977 C CA . ILE A 1 124 ? -10.023 -13.875 -12.633 1 98.31 124 ILE A CA 1
ATOM 978 C C . ILE A 1 124 ? -10.688 -14.555 -11.438 1 98.31 124 ILE A C 1
ATOM 980 O O . ILE A 1 124 ? -11.164 -13.875 -10.523 1 98.31 124 ILE A O 1
ATOM 984 N N . GLU A 1 125 ? -10.617 -15.859 -11.344 1 98 125 GLU A N 1
ATOM 985 C CA . GLU A 1 125 ? -11.438 -16.562 -10.367 1 98 125 GLU A CA 1
ATOM 986 C C . GLU A 1 125 ? -10.57 -17.234 -9.305 1 98 125 GLU A C 1
ATOM 988 O O . GLU A 1 125 ? -11.086 -17.922 -8.414 1 98 125 GLU A O 1
ATOM 993 N N . ALA A 1 126 ? -9.258 -17.062 -9.375 1 98.31 126 ALA A N 1
ATOM 994 C CA . ALA A 1 126 ? -8.383 -17.703 -8.398 1 98.31 126 ALA A CA 1
ATOM 995 C C . ALA A 1 126 ? -7.23 -16.781 -8.008 1 98.31 126 ALA A C 1
ATOM 997 O O . ALA A 1 126 ? -6.777 -15.969 -8.812 1 98.31 126 ALA A O 1
ATOM 998 N N . ILE A 1 127 ? -6.809 -16.953 -6.797 1 98.69 127 ILE A N 1
ATOM 999 C CA . ILE A 1 127 ? -5.664 -16.219 -6.266 1 98.69 127 ILE A CA 1
ATOM 1000 C C . ILE A 1 127 ? -4.758 -17.172 -5.484 1 98.69 127 ILE A C 1
ATOM 1002 O O . ILE A 1 127 ? -5.238 -17.953 -4.668 1 98.69 127 ILE A O 1
ATOM 1006 N N . ALA A 1 128 ? -3.488 -17.172 -5.832 1 98.62 128 ALA A N 1
ATOM 1007 C CA . ALA A 1 128 ? -2.5 -17.859 -5.008 1 98.62 128 ALA A CA 1
ATOM 1008 C C . ALA A 1 128 ? -2.123 -17.031 -3.787 1 98.62 128 ALA A C 1
ATOM 1010 O O . ALA A 1 128 ? -1.559 -15.938 -3.92 1 98.62 128 ALA A O 1
ATOM 1011 N N . SER A 1 129 ? -2.447 -17.484 -2.637 1 98.56 129 SER A N 1
ATOM 1012 C CA . SER A 1 129 ? -2.205 -16.734 -1.405 1 98.56 129 SER A CA 1
ATOM 1013 C C . SER A 1 129 ? -2.129 -17.672 -0.202 1 98.56 129 SER A C 1
ATOM 1015 O O . SER A 1 129 ? -2.824 -18.688 -0.154 1 98.56 129 SER A O 1
ATOM 1017 N N . PHE A 1 130 ? -1.329 -17.266 0.781 1 97.81 130 PHE A N 1
ATOM 1018 C CA . PHE A 1 130 ? -1.247 -18 2.039 1 97.81 130 PHE A CA 1
ATOM 1019 C C . PHE A 1 130 ? -2.131 -17.359 3.1 1 97.81 130 PHE A C 1
ATOM 1021 O O . PHE A 1 130 ? -2.217 -17.844 4.227 1 97.81 130 PHE A O 1
ATOM 1028 N N . ASP A 1 131 ? -2.74 -16.25 2.74 1 96.19 131 ASP A N 1
ATOM 1029 C CA . ASP A 1 131 ? -3.615 -15.516 3.65 1 96.19 131 ASP A CA 1
ATOM 1030 C C . ASP A 1 131 ? -5.047 -16.031 3.576 1 96.19 131 ASP A C 1
ATOM 1032 O O . ASP A 1 131 ? -5.746 -15.812 2.588 1 96.19 131 ASP A O 1
ATOM 1036 N N . GLY A 1 132 ? -5.566 -16.578 4.656 1 96.81 132 GLY A N 1
ATOM 1037 C CA . GLY A 1 132 ? -6.891 -17.172 4.715 1 96.81 132 GLY A CA 1
ATOM 1038 C C . GLY A 1 132 ? -8.016 -16.156 4.668 1 96.81 132 GLY A C 1
ATOM 1039 O O . GLY A 1 132 ? -9.18 -16.531 4.48 1 96.81 132 GLY A O 1
ATOM 1040 N N . ASP A 1 133 ? -7.73 -14.859 4.73 1 95.56 133 ASP A N 1
ATOM 1041 C CA . ASP A 1 133 ? -8.758 -13.82 4.688 1 95.56 133 ASP A CA 1
ATOM 1042 C C . ASP A 1 133 ? -9.469 -13.805 3.336 1 95.56 133 ASP A C 1
ATOM 1044 O O . ASP A 1 133 ? -10.641 -13.43 3.25 1 95.56 133 ASP A O 1
ATOM 1048 N N . PHE A 1 134 ? -8.812 -14.305 2.297 1 97.56 134 PHE A N 1
ATOM 1049 C CA . PHE A 1 134 ? -9.414 -14.328 0.969 1 97.56 134 PHE A CA 1
ATOM 1050 C C . PHE A 1 134 ? -10.562 -15.328 0.913 1 97.56 134 PHE A C 1
ATOM 1052 O O . PHE A 1 134 ? -11.375 -15.297 -0.011 1 97.56 134 PHE A O 1
ATOM 1059 N N . ASP A 1 135 ? -10.602 -16.234 1.931 1 97.44 135 ASP A N 1
ATOM 1060 C CA . ASP A 1 135 ? -11.695 -17.203 1.97 1 97.44 135 ASP A CA 1
ATOM 1061 C C . ASP A 1 135 ? -13.031 -16.516 2.264 1 97.44 135 ASP A C 1
ATOM 1063 O O . ASP A 1 135 ? -14.094 -17.109 2.068 1 97.44 135 ASP A O 1
ATOM 1067 N N . LEU A 1 136 ? -13.023 -15.297 2.678 1 95.94 136 LEU A N 1
ATOM 1068 C CA . LEU A 1 136 ? -14.227 -14.516 2.957 1 95.94 136 LEU A CA 1
ATOM 1069 C C . LEU A 1 136 ? -14.867 -14.023 1.663 1 95.94 136 LEU A C 1
ATOM 1071 O O . LEU A 1 136 ? -16 -13.547 1.672 1 95.94 136 LEU A O 1
ATOM 1075 N N . VAL A 1 137 ? -14.18 -14.172 0.525 1 96.25 137 VAL A N 1
ATOM 1076 C CA . VAL A 1 137 ? -14.617 -13.578 -0.735 1 96.25 137 VAL A CA 1
ATOM 1077 C C . VAL A 1 137 ? -15.266 -14.648 -1.612 1 96.25 137 VAL A C 1
ATOM 1079 O O . VAL A 1 137 ? -14.633 -15.641 -1.967 1 96.25 137 VAL A O 1
ATOM 1082 N N . THR A 1 138 ? -16.484 -14.43 -1.973 1 95.81 138 THR A N 1
ATOM 1083 C CA . THR A 1 138 ? -17.172 -15.328 -2.889 1 95.81 138 THR A CA 1
ATOM 1084 C C . THR A 1 138 ? -16.688 -15.117 -4.32 1 95.81 138 THR A C 1
ATOM 1086 O O . THR A 1 138 ? -16.531 -13.977 -4.766 1 95.81 138 THR A O 1
ATOM 1089 N N . GLY A 1 139 ? -16.422 -16.219 -5.039 1 96.25 139 GLY A N 1
ATOM 1090 C CA . GLY A 1 139 ? -16.078 -16.141 -6.449 1 96.25 139 GLY A CA 1
ATOM 1091 C C . GLY A 1 139 ? -14.594 -16.062 -6.699 1 96.25 139 GLY A C 1
ATOM 1092 O O . GLY A 1 139 ? -14.148 -16 -7.848 1 96.25 139 GLY A O 1
ATOM 1093 N N . LEU A 1 140 ? -13.82 -16.047 -5.633 1 97.81 140 LEU A N 1
ATOM 1094 C CA . LEU A 1 140 ? -12.359 -16.047 -5.742 1 97.81 140 LEU A CA 1
ATOM 1095 C C . LEU A 1 140 ? -11.766 -17.219 -4.957 1 97.81 140 LEU A C 1
ATOM 1097 O O . LEU A 1 140 ? -11.75 -17.188 -3.725 1 97.81 140 LEU A O 1
ATOM 1101 N N . LEU A 1 141 ? -11.32 -18.156 -5.652 1 97.44 141 LEU A N 1
ATOM 1102 C CA . LEU A 1 141 ? -10.758 -19.344 -5.02 1 97.44 141 LEU A CA 1
ATOM 1103 C C . LEU A 1 141 ? -9.32 -19.109 -4.574 1 97.44 141 LEU A C 1
ATOM 1105 O O . LEU A 1 141 ? -8.477 -18.703 -5.375 1 97.44 141 LEU A O 1
ATOM 1109 N N . ARG A 1 142 ? -9.078 -19.328 -3.352 1 98.12 142 ARG A N 1
ATOM 1110 C CA . ARG A 1 142 ? -7.715 -19.234 -2.836 1 98.12 142 ARG A CA 1
ATOM 1111 C C . ARG A 1 142 ? -6.969 -20.547 -3.02 1 98.12 142 ARG A C 1
ATOM 1113 O O . ARG A 1 142 ? -7.453 -21.609 -2.617 1 98.12 142 ARG A O 1
ATOM 1120 N N . ILE A 1 143 ? -5.84 -20.406 -3.605 1 98 143 ILE A N 1
ATOM 1121 C CA . ILE A 1 143 ? -4.938 -21.531 -3.762 1 98 143 ILE A CA 1
ATOM 1122 C C . ILE A 1 143 ? -3.713 -21.344 -2.869 1 98 143 ILE A C 1
ATOM 1124 O O . ILE A 1 143 ? -2.92 -20.422 -3.08 1 98 143 ILE A O 1
ATOM 1128 N N . SER A 1 144 ? -3.504 -22.234 -1.893 1 95.88 144 SER A N 1
ATOM 1129 C CA . SER A 1 144 ? -2.475 -21.984 -0.889 1 95.88 144 SER A CA 1
ATOM 1130 C C . SER A 1 144 ? -1.392 -23.062 -0.927 1 95.88 144 SER A C 1
ATOM 1132 O O . SER A 1 144 ? -0.397 -22.969 -0.204 1 95.88 144 SER A O 1
ATOM 1134 N N . ASP A 1 145 ? -1.721 -24.062 -1.709 1 92.5 145 ASP A N 1
ATOM 1135 C CA . ASP A 1 145 ? -0.732 -25.125 -1.867 1 92.5 145 ASP A CA 1
ATOM 1136 C C . ASP A 1 145 ? -0.91 -25.844 -3.201 1 92.5 145 ASP A C 1
ATOM 1138 O O . ASP A 1 145 ? -1.879 -25.594 -3.924 1 92.5 145 ASP A O 1
ATOM 1142 N N . SER A 1 146 ? 0.072 -26.656 -3.51 1 87.12 146 SER A N 1
ATOM 1143 C CA . SER A 1 146 ? 0.116 -27.328 -4.801 1 87.12 146 SER A CA 1
ATOM 1144 C C . SER A 1 146 ? -1.072 -28.281 -4.969 1 87.12 146 SER A C 1
ATOM 1146 O O . SER A 1 146 ? -1.506 -28.547 -6.094 1 87.12 146 SER A O 1
ATOM 1148 N N . SER A 1 147 ? -1.552 -28.688 -3.893 1 81.88 147 SER A N 1
ATOM 1149 C CA . SER A 1 147 ? -2.672 -29.609 -3.967 1 81.88 147 SER A CA 1
ATOM 1150 C C . SER A 1 147 ? -3.941 -28.922 -4.438 1 81.88 147 SER A C 1
ATOM 1152 O O . SER A 1 147 ? -4.84 -29.562 -4.992 1 81.88 147 SER A O 1
ATOM 1154 N N . GLY A 1 148 ? -4.039 -27.578 -4.219 1 78.5 148 GLY A N 1
ATOM 1155 C CA . GLY A 1 148 ? -5.203 -26.797 -4.613 1 78.5 148 GLY A CA 1
ATOM 1156 C C . GLY A 1 148 ? -5.172 -26.375 -6.074 1 78.5 148 GLY A C 1
ATOM 1157 O O . GLY A 1 148 ? -6.098 -25.719 -6.555 1 78.5 148 GLY A O 1
ATOM 1158 N N . VAL A 1 149 ? -4.105 -26.688 -6.875 1 81.19 149 VAL A N 1
ATOM 1159 C CA . VAL A 1 149 ? -3.922 -26.25 -8.258 1 81.19 149 VAL A CA 1
ATOM 1160 C C . VAL A 1 149 ? -4.668 -27.188 -9.203 1 81.19 149 VAL A C 1
ATOM 1162 O O . VAL A 1 149 ? -5.152 -26.766 -10.25 1 81.19 149 VAL A O 1
ATOM 1165 N N . SER A 1 150 ? -4.992 -28.375 -8.828 1 66.88 150 SER A N 1
ATOM 1166 C CA . SER A 1 150 ? -5.582 -29.359 -9.719 1 66.88 150 SER A CA 1
ATOM 1167 C C . SER A 1 150 ? -7.059 -29.062 -9.977 1 66.88 150 SER A C 1
ATOM 1169 O O . SER A 1 150 ? -7.738 -28.5 -9.117 1 66.88 150 SER A O 1
ATOM 1171 N N . MET B 1 1 ? -0.601 33.031 -0.177 1 63.19 1 MET B N 1
ATOM 1172 C CA . MET B 1 1 ? -1.134 31.797 -0.75 1 63.19 1 MET B CA 1
ATOM 1173 C C . MET B 1 1 ? -0.857 30.609 0.164 1 63.19 1 MET B C 1
ATOM 1175 O O . MET B 1 1 ? 0.148 30.594 0.876 1 63.19 1 MET B O 1
ATOM 1179 N N . SER B 1 2 ? -1.877 29.75 0.454 1 86.69 2 SER B N 1
ATOM 1180 C CA . SER B 1 2 ? -1.726 28.688 1.444 1 86.69 2 SER B CA 1
ATOM 1181 C C . SER B 1 2 ? -0.631 27.703 1.039 1 86.69 2 SER B C 1
ATOM 1183 O O . SER B 1 2 ? -0.42 27.453 -0.15 1 86.69 2 SER B O 1
ATOM 1185 N N . ARG B 1 3 ? 0.259 27.516 1.927 1 93 3 ARG B N 1
ATOM 1186 C CA . ARG B 1 3 ? 1.37 26.578 1.718 1 93 3 ARG B CA 1
ATOM 1187 C C . ARG B 1 3 ? 0.907 25.141 1.829 1 93 3 ARG B C 1
ATOM 1189 O O . ARG B 1 3 ? 0.411 24.719 2.877 1 93 3 ARG B O 1
ATOM 1196 N N . PRO B 1 4 ? 0.979 24.422 0.703 1 97.75 4 PRO B N 1
ATOM 1197 C CA . PRO B 1 4 ? 0.556 23.016 0.789 1 97.75 4 PRO B CA 1
ATOM 1198 C C . PRO B 1 4 ? 1.515 22.172 1.614 1 97.75 4 PRO B C 1
ATOM 1200 O O . PRO B 1 4 ? 2.732 22.344 1.526 1 97.75 4 PRO B O 1
ATOM 1203 N N . VAL B 1 5 ? 0.958 21.281 2.457 1 98.5 5 VAL B N 1
ATOM 1204 C CA . VAL B 1 5 ? 1.717 20.312 3.254 1 98.5 5 VAL B CA 1
ATOM 1205 C C . VAL B 1 5 ? 1.105 18.922 3.113 1 98.5 5 VAL B C 1
ATOM 1207 O O . VAL B 1 5 ? -0.075 18.734 3.408 1 98.5 5 VAL B O 1
ATOM 1210 N N . ALA B 1 6 ? 1.88 18 2.629 1 98.81 6 ALA B N 1
ATOM 1211 C CA . ALA B 1 6 ? 1.424 16.625 2.551 1 98.81 6 ALA B CA 1
ATOM 1212 C C . ALA B 1 6 ? 1.332 15.992 3.939 1 98.81 6 ALA B C 1
ATOM 1214 O O . ALA B 1 6 ? 2.154 16.281 4.812 1 98.81 6 ALA B O 1
ATOM 1215 N N . ILE B 1 7 ? 0.339 15.203 4.152 1 98.81 7 ILE B N 1
ATOM 1216 C CA . ILE B 1 7 ? 0.178 14.492 5.414 1 98.81 7 ILE B CA 1
ATOM 1217 C C . ILE B 1 7 ? 0.573 13.023 5.227 1 98.81 7 ILE B C 1
ATOM 1219 O O . ILE B 1 7 ? 0.044 12.344 4.352 1 98.81 7 ILE B O 1
ATOM 1223 N N . ASP B 1 8 ? 1.426 12.562 6.004 1 98.75 8 ASP B N 1
ATOM 1224 C CA . ASP B 1 8 ? 1.881 11.18 5.992 1 98.75 8 ASP B CA 1
ATOM 1225 C C . ASP B 1 8 ? 0.896 10.266 6.723 1 98.75 8 ASP B C 1
ATOM 1227 O O . ASP B 1 8 ? 0.099 10.734 7.539 1 98.75 8 ASP B O 1
ATOM 1231 N N . SER B 1 9 ? 1 8.984 6.422 1 98.38 9 SER B N 1
ATOM 1232 C CA . SER B 1 9 ? 0.059 8.023 7 1 98.38 9 SER B CA 1
ATOM 1233 C C . SER B 1 9 ? 0.237 7.918 8.508 1 98.38 9 SER B C 1
ATOM 1235 O O . SER B 1 9 ? -0.737 7.738 9.242 1 98.38 9 SER B O 1
ATOM 1237 N N . ASN B 1 10 ? 1.479 7.988 8.992 1 98.06 10 ASN B N 1
ATOM 1238 C CA . ASN B 1 10 ? 1.668 7.867 10.438 1 98.06 10 ASN B CA 1
ATOM 1239 C C . ASN B 1 10 ? 1.003 9.016 11.188 1 98.06 10 ASN B C 1
ATOM 1241 O O . ASN B 1 10 ? 0.472 8.82 12.281 1 98.06 10 ASN B O 1
ATOM 1245 N N . VAL B 1 11 ? 0.986 10.18 10.656 1 98.5 11 VAL B N 1
ATOM 1246 C CA . VAL B 1 11 ? 0.291 11.312 11.258 1 98.5 11 VAL B CA 1
ATOM 1247 C C . VAL B 1 11 ? -1.218 11.094 11.188 1 98.5 11 VAL B C 1
ATOM 1249 O O . VAL B 1 11 ? -1.927 11.305 12.172 1 98.5 11 VAL B O 1
ATOM 1252 N N . LEU B 1 12 ? -1.699 10.672 10.047 1 98.62 12 LEU B N 1
ATOM 1253 C CA . LEU B 1 12 ? -3.131 10.445 9.883 1 98.62 12 LEU B CA 1
ATOM 1254 C C . LEU B 1 12 ? -3.617 9.336 10.812 1 98.62 12 LEU B C 1
ATOM 1256 O O . LEU B 1 12 ? -4.672 9.469 11.438 1 98.62 12 LEU B O 1
ATOM 1260 N N . VAL B 1 13 ? -2.896 8.234 10.953 1 98.06 13 VAL B N 1
ATOM 1261 C CA . VAL B 1 13 ? -3.221 7.152 11.883 1 98.06 13 VAL B CA 1
ATOM 1262 C C . VAL B 1 13 ? -3.326 7.703 13.305 1 98.06 13 VAL B C 1
ATOM 1264 O O . VAL B 1 13 ? -4.285 7.406 14.016 1 98.06 13 VAL B O 1
ATOM 1267 N N . ALA B 1 14 ? -2.357 8.508 13.664 1 97.81 14 ALA B N 1
ATOM 1268 C CA . ALA B 1 14 ? -2.309 9.07 15.016 1 97.81 14 ALA B CA 1
ATOM 1269 C C . ALA B 1 14 ? -3.49 10 15.266 1 97.81 14 ALA B C 1
ATOM 1271 O O . ALA B 1 14 ? -4 10.078 16.391 1 97.81 14 ALA B O 1
ATOM 1272 N N . LEU B 1 15 ? -3.906 10.703 14.242 1 97.38 15 LEU B N 1
ATOM 1273 C CA . LEU B 1 15 ? -5.035 11.617 14.367 1 97.38 15 LEU B CA 1
ATOM 1274 C C . LEU B 1 15 ? -6.34 10.852 14.57 1 97.38 15 LEU B C 1
ATOM 1276 O O . LEU B 1 15 ? -7.215 11.289 15.32 1 97.38 15 LEU B O 1
ATOM 1280 N N . ILE B 1 16 ? -6.445 9.703 13.945 1 96 16 ILE B N 1
ATOM 1281 C CA . ILE B 1 16 ? -7.691 8.945 13.906 1 96 16 ILE B CA 1
ATOM 1282 C C . ILE B 1 16 ? -7.785 8.047 15.141 1 96 16 ILE B C 1
ATOM 1284 O O . ILE B 1 16 ? -8.852 7.91 15.742 1 96 16 ILE B O 1
ATOM 1288 N N . ASP B 1 17 ? -6.719 7.363 15.469 1 93.31 17 ASP B N 1
ATOM 1289 C CA . ASP B 1 17 ? -6.688 6.422 16.594 1 93.31 17 ASP B CA 1
ATOM 1290 C C . ASP B 1 17 ? -6.27 7.113 17.875 1 93.31 17 ASP B C 1
ATOM 1292 O O . ASP B 1 17 ? -5.078 7.301 18.125 1 93.31 17 ASP B O 1
ATOM 1296 N N . ARG B 1 18 ? -7.117 7.32 18.75 1 91.5 18 ARG B N 1
ATOM 1297 C CA . ARG B 1 18 ? -6.863 8.039 20 1 91.5 18 ARG B CA 1
ATOM 1298 C C . ARG B 1 18 ? -5.91 7.266 20.891 1 91.5 18 ARG B C 1
ATOM 1300 O O . ARG B 1 18 ? -5.293 7.84 21.797 1 91.5 18 ARG B O 1
ATOM 1307 N N . GLN B 1 19 ? -5.773 6.008 20.656 1 89 19 GLN B N 1
ATOM 1308 C CA . GLN B 1 19 ? -4.902 5.176 21.484 1 89 19 GLN B CA 1
ATOM 1309 C C . GLN B 1 19 ? -3.473 5.18 20.953 1 89 19 GLN B C 1
ATOM 1311 O O . GLN B 1 19 ? -2.566 4.648 21.594 1 89 19 GLN B O 1
ATOM 1316 N N . ASP B 1 20 ? -3.328 5.809 19.797 1 93.44 20 ASP B N 1
ATOM 1317 C CA . ASP B 1 20 ? -1.986 5.879 19.234 1 93.44 20 ASP B CA 1
ATOM 1318 C C . ASP B 1 20 ? -1.061 6.715 20.109 1 93.44 20 ASP B C 1
ATOM 1320 O O . ASP B 1 20 ? -1.461 7.766 20.625 1 93.44 20 ASP B O 1
ATOM 1324 N N . LYS B 1 21 ? 0.171 6.316 20.266 1 94.56 21 LYS B N 1
ATOM 1325 C CA . LYS B 1 21 ? 1.141 6.973 21.141 1 94.56 21 LYS B CA 1
ATOM 1326 C C . LYS B 1 21 ? 1.41 8.406 20.688 1 94.56 21 LYS B C 1
ATOM 1328 O O . LYS B 1 21 ? 1.792 9.258 21.5 1 94.56 21 LYS B O 1
ATOM 1333 N N . TRP B 1 22 ? 1.199 8.688 19.438 1 96.19 22 TRP B N 1
ATOM 1334 C CA . TRP B 1 22 ? 1.507 10.008 18.891 1 96.19 22 TRP B CA 1
ATOM 1335 C C . TRP B 1 22 ? 0.24 10.844 18.75 1 96.19 22 TRP B C 1
ATOM 1337 O O . TRP B 1 22 ? 0.26 11.898 18.109 1 96.19 22 TRP B O 1
ATOM 1347 N N . HIS B 1 23 ? -0.884 10.383 19.25 1 97.19 23 HIS B N 1
ATOM 1348 C CA . HIS B 1 23 ? -2.174 11.031 19.031 1 97.19 23 HIS B CA 1
ATOM 1349 C C . HIS B 1 23 ? -2.117 12.508 19.422 1 97.19 23 HIS B C 1
ATOM 1351 O O . HIS B 1 23 ? -2.469 13.367 18.609 1 97.19 23 HIS B O 1
ATOM 1357 N N . ARG B 1 24 ? -1.638 12.852 20.594 1 97.06 24 ARG B N 1
ATOM 1358 C CA . ARG B 1 24 ? -1.6 14.234 21.062 1 97.06 24 ARG B CA 1
ATOM 1359 C C . ARG B 1 24 ? -0.645 15.078 20.234 1 97.06 24 ARG B C 1
ATOM 1361 O O . ARG B 1 24 ? -0.958 16.219 19.891 1 97.06 24 ARG B O 1
ATOM 1368 N N . GLN B 1 25 ? 0.45 14.516 19.906 1 96.94 25 GLN B N 1
ATOM 1369 C CA . GLN B 1 25 ? 1.419 15.219 19.078 1 96.94 25 GLN B CA 1
ATOM 1370 C C . GLN B 1 25 ? 0.849 15.508 17.688 1 96.94 25 GLN B C 1
ATOM 1372 O O . GLN B 1 25 ? 1.079 16.578 17.125 1 96.94 25 GLN B O 1
ATOM 1377 N N . ALA B 1 26 ? 0.198 14.555 17.094 1 98.12 26 ALA B N 1
ATOM 1378 C CA . ALA B 1 26 ? -0.411 14.727 15.781 1 98.12 26 ALA B CA 1
ATOM 1379 C C . ALA B 1 26 ? -1.474 15.82 15.805 1 98.12 26 ALA B C 1
ATOM 1381 O O . ALA B 1 26 ? -1.573 16.625 14.875 1 98.12 26 ALA B O 1
ATOM 1382 N N . GLN B 1 27 ? -2.254 15.844 16.906 1 97.56 27 GLN B N 1
ATOM 1383 C CA . GLN B 1 27 ? -3.266 16.875 17.047 1 97.56 27 GLN B CA 1
ATOM 1384 C C . GLN B 1 27 ? -2.625 18.266 17.109 1 97.56 27 GLN B C 1
ATOM 1386 O O . GLN B 1 27 ? -3.084 19.203 16.453 1 97.56 27 GLN B O 1
ATOM 1391 N N . ALA B 1 28 ? -1.618 18.344 17.906 1 97.56 28 ALA B N 1
ATOM 1392 C CA . ALA B 1 28 ? -0.914 19.625 18.062 1 97.56 28 ALA B CA 1
ATOM 1393 C C . ALA B 1 28 ? -0.288 20.047 16.734 1 97.56 28 ALA B C 1
ATOM 1395 O O . ALA B 1 28 ? -0.341 21.234 16.375 1 97.56 28 ALA B O 1
ATOM 1396 N N . LEU B 1 29 ? 0.296 19.125 16.047 1 97.88 29 LEU B N 1
ATOM 1397 C CA . LEU B 1 29 ? 0.921 19.375 14.75 1 97.88 29 LEU B CA 1
ATOM 1398 C C . LEU B 1 29 ? -0.104 19.891 13.742 1 97.88 29 LEU B C 1
ATOM 1400 O O . LEU B 1 29 ? 0.134 20.891 13.062 1 97.88 29 LEU B O 1
ATOM 1404 N N . LEU B 1 30 ? -1.211 19.25 13.641 1 97.38 30 LEU B N 1
ATOM 1405 C CA . LEU B 1 30 ? -2.258 19.656 12.711 1 97.38 30 LEU B CA 1
ATOM 1406 C C . LEU B 1 30 ? -2.781 21.047 13.055 1 97.38 30 LEU B C 1
ATOM 1408 O O . LEU B 1 30 ? -3.012 21.875 12.164 1 97.38 30 LEU B O 1
ATOM 1412 N N . ALA B 1 31 ? -3.02 21.266 14.359 1 96.69 31 ALA B N 1
ATOM 1413 C CA . ALA B 1 31 ? -3.498 22.562 14.812 1 96.69 31 ALA B CA 1
ATOM 1414 C C . ALA B 1 31 ? -2.52 23.672 14.43 1 96.69 31 ALA B C 1
ATOM 1416 O O . ALA B 1 31 ? -2.93 24.734 13.969 1 96.69 31 ALA B O 1
ATOM 1417 N N . ALA B 1 32 ? -1.27 23.406 14.609 1 96.94 32 ALA B N 1
ATOM 1418 C CA . ALA B 1 32 ? -0.237 24.375 14.266 1 96.94 32 ALA B CA 1
ATOM 1419 C C . ALA B 1 32 ? -0.219 24.656 12.766 1 96.94 32 ALA B C 1
ATOM 1421 O O . ALA B 1 32 ? -0.096 25.797 12.336 1 96.94 32 ALA B O 1
ATOM 1422 N N . LEU B 1 33 ? -0.316 23.609 11.938 1 97.19 33 LEU B N 1
ATOM 1423 C CA . LEU B 1 33 ? -0.333 23.75 10.484 1 97.19 33 LEU B CA 1
ATOM 1424 C C . LEU B 1 33 ? -1.521 24.594 10.039 1 97.19 33 LEU B C 1
ATOM 1426 O O . LEU B 1 33 ? -1.377 25.484 9.18 1 97.19 33 LEU B O 1
ATOM 1430 N N . LYS B 1 34 ? -2.646 24.375 10.617 1 95.06 34 LYS B N 1
ATOM 1431 C CA . LYS B 1 34 ? -3.854 25.125 10.273 1 95.06 34 LYS B CA 1
ATOM 1432 C C . LYS B 1 34 ? -3.732 26.578 10.68 1 95.06 34 LYS B C 1
ATOM 1434 O O . LYS B 1 34 ? -4.145 27.484 9.938 1 95.06 34 LYS B O 1
ATOM 1439 N N . THR B 1 35 ? -3.217 26.75 11.875 1 94.88 35 THR B N 1
ATOM 1440 C CA . THR B 1 35 ? -3.021 28.109 12.367 1 94.88 35 THR B CA 1
ATOM 1441 C C . THR B 1 35 ? -2.121 28.891 11.43 1 94.88 35 THR B C 1
ATOM 1443 O O . THR B 1 35 ? -2.34 30.094 11.211 1 94.88 35 THR B O 1
ATOM 1446 N N . GLU B 1 36 ? -1.165 28.234 10.82 1 94.88 36 GLU B N 1
ATOM 1447 C CA . GLU B 1 36 ? -0.224 28.891 9.914 1 94.88 36 GLU B CA 1
ATOM 1448 C C . GLU B 1 36 ? -0.802 29 8.508 1 94.88 36 GLU B C 1
ATOM 1450 O O . GLU B 1 36 ? -0.135 29.484 7.594 1 94.88 36 GLU B O 1
ATOM 1455 N N . GLY B 1 37 ? -1.967 28.5 8.336 1 94.56 37 GLY B N 1
ATOM 1456 C CA . GLY B 1 37 ? -2.654 28.641 7.062 1 94.56 37 GLY B CA 1
ATOM 1457 C C . GLY B 1 37 ? -2.229 27.609 6.031 1 94.56 37 GLY B C 1
ATOM 1458 O O . GLY B 1 37 ? -2.393 27.828 4.828 1 94.56 37 GLY B O 1
ATOM 1459 N N . ALA B 1 38 ? -1.691 26.469 6.508 1 96.31 38 ALA B N 1
ATOM 1460 C CA . ALA B 1 38 ? -1.265 25.422 5.586 1 96.31 38 ALA B CA 1
ATOM 1461 C C . ALA B 1 38 ? -2.467 24.75 4.926 1 96.31 38 ALA B C 1
ATOM 1463 O O . ALA B 1 38 ? -3.51 24.562 5.559 1 96.31 38 ALA B O 1
ATOM 1464 N N . SER B 1 39 ? -2.381 24.484 3.676 1 97.06 39 SER B N 1
ATOM 1465 C CA . SER B 1 39 ? -3.314 23.594 2.988 1 97.06 39 SER B CA 1
ATOM 1466 C C . SER B 1 39 ? -2.865 22.141 3.082 1 97.06 39 SER B C 1
ATOM 1468 O O . SER B 1 39 ? -1.835 21.766 2.521 1 97.06 39 SER B O 1
ATOM 1470 N N . LEU B 1 40 ? -3.662 21.391 3.725 1 98 40 LEU B N 1
ATOM 1471 C CA . LEU B 1 40 ? -3.295 20 3.955 1 98 40 LEU B CA 1
ATOM 1472 C C . LEU B 1 40 ? -3.602 19.156 2.729 1 98 40 LEU B C 1
ATOM 1474 O O . LEU B 1 40 ? -4.684 19.25 2.15 1 98 40 LEU B O 1
ATOM 1478 N N . VAL B 1 41 ? -2.652 18.375 2.314 1 98.69 41 VAL B N 1
ATOM 1479 C CA . VAL B 1 41 ? -2.803 17.516 1.143 1 98.69 41 VAL B CA 1
ATOM 1480 C C . VAL B 1 41 ? -2.799 16.047 1.571 1 98.69 41 VAL B C 1
ATOM 1482 O O . VAL B 1 41 ? -1.833 15.57 2.174 1 98.69 41 VAL B O 1
ATOM 1485 N N . TYR B 1 42 ? -3.889 15.375 1.266 1 98.81 42 TYR B N 1
ATOM 1486 C CA . TYR B 1 42 ? -4.016 13.945 1.528 1 98.81 42 TYR B CA 1
ATOM 1487 C C . TYR B 1 42 ? -3.967 13.148 0.232 1 98.81 42 TYR B C 1
ATOM 1489 O O . TYR B 1 42 ? -4.906 13.188 -0.566 1 98.81 42 TYR B O 1
ATOM 1497 N N . PHE B 1 43 ? -2.881 12.398 0.071 1 98.88 43 PHE B N 1
ATOM 1498 C CA . PHE B 1 43 ? -2.783 11.508 -1.081 1 98.88 43 PHE B CA 1
ATOM 1499 C C . PHE B 1 43 ? -3.559 10.219 -0.838 1 98.88 43 PHE B C 1
ATOM 1501 O O . PHE B 1 43 ? -3.666 9.758 0.3 1 98.88 43 PHE B O 1
ATOM 1508 N N . ASP B 1 44 ? -4.055 9.602 -1.875 1 98.69 44 ASP B N 1
ATOM 1509 C CA . ASP B 1 44 ? -4.867 8.391 -1.754 1 98.69 44 ASP B CA 1
ATOM 1510 C C . ASP B 1 44 ? -4.07 7.254 -1.121 1 98.69 44 ASP B C 1
ATOM 1512 O O . ASP B 1 44 ? -4.613 6.465 -0.346 1 98.69 44 ASP B O 1
ATOM 1516 N N . CYS B 1 45 ? -2.785 7.172 -1.413 1 98.19 45 CYS B N 1
ATOM 1517 C CA . CYS B 1 45 ? -1.991 6.082 -0.858 1 98.19 45 CYS B CA 1
ATOM 1518 C C . CYS B 1 45 ? -1.848 6.227 0.653 1 98.19 45 CYS B C 1
ATOM 1520 O O . CYS B 1 45 ? -1.68 5.234 1.362 1 98.19 45 CYS B O 1
ATOM 1522 N N . VAL B 1 46 ? -1.95 7.465 1.177 1 98.5 46 VAL B N 1
ATOM 1523 C CA . VAL B 1 46 ? -1.932 7.699 2.617 1 98.5 46 VAL B CA 1
ATOM 1524 C C . VAL B 1 46 ? -3.189 7.109 3.252 1 98.5 46 VAL B C 1
ATOM 1526 O O . VAL B 1 46 ? -3.123 6.5 4.324 1 98.5 46 VAL B O 1
ATOM 1529 N N . LEU B 1 47 ? -4.348 7.293 2.623 1 98 47 LEU B N 1
ATOM 1530 C CA . LEU B 1 47 ? -5.59 6.695 3.102 1 98 47 LEU B CA 1
ATOM 1531 C C . LEU B 1 47 ? -5.5 5.172 3.094 1 98 47 LEU B C 1
ATOM 1533 O O . LEU B 1 47 ? -5.875 4.52 4.07 1 98 47 LEU B O 1
ATOM 1537 N N . ASN B 1 48 ? -4.961 4.641 1.971 1 97.06 48 ASN B N 1
ATOM 1538 C CA . ASN B 1 48 ? -4.816 3.195 1.827 1 97.06 48 ASN B CA 1
ATOM 1539 C C . ASN B 1 48 ? -3.963 2.604 2.943 1 97.06 48 ASN B C 1
ATOM 1541 O O . ASN B 1 48 ? -4.332 1.594 3.547 1 97.06 48 ASN B O 1
ATOM 1545 N N . GLU B 1 49 ? -2.883 3.258 3.188 1 97 49 GLU B N 1
ATOM 1546 C CA . GLU B 1 49 ? -1.987 2.803 4.246 1 97 49 GLU B CA 1
ATOM 1547 C C . GLU B 1 49 ? -2.639 2.939 5.617 1 97 49 GLU B C 1
ATOM 1549 O O . GLU B 1 49 ? -2.484 2.066 6.477 1 97 49 GLU B O 1
ATOM 1554 N N . THR B 1 50 ? -3.322 4.012 5.887 1 97.62 50 THR B N 1
ATOM 1555 C CA . THR B 1 50 ? -4.004 4.242 7.156 1 97.62 50 THR B CA 1
ATOM 1556 C C . THR B 1 50 ? -5.055 3.166 7.41 1 97.62 50 THR B C 1
ATOM 1558 O O . THR B 1 50 ? -5.109 2.594 8.5 1 97.62 50 THR B O 1
ATOM 1561 N N . ILE B 1 51 ? -5.828 2.855 6.387 1 96.69 51 ILE B N 1
ATOM 1562 C CA . ILE B 1 51 ? -6.855 1.827 6.492 1 96.69 51 ILE B CA 1
ATOM 1563 C C . ILE B 1 51 ? -6.215 0.485 6.836 1 96.69 51 ILE B C 1
ATOM 1565 O O . ILE B 1 51 ? -6.672 -0.217 7.738 1 96.69 51 ILE B O 1
ATOM 1569 N N . SER B 1 52 ? -5.129 0.188 6.168 1 94.88 52 SER B N 1
ATOM 1570 C CA . SER B 1 52 ? -4.461 -1.094 6.371 1 94.88 52 SER B CA 1
ATOM 1571 C C . SER B 1 52 ? -3.871 -1.195 7.773 1 94.88 52 SER B C 1
ATOM 1573 O O . SER B 1 52 ? -3.92 -2.258 8.398 1 94.88 52 SER B O 1
ATOM 1575 N N . VAL B 1 53 ? -3.316 -0.151 8.266 1 94.81 53 VAL B N 1
ATOM 1576 C CA . VAL B 1 53 ? -2.756 -0.119 9.609 1 94.81 53 VAL B CA 1
ATOM 1577 C C . VAL B 1 53 ? -3.871 -0.31 10.641 1 94.81 53 VAL B C 1
ATOM 1579 O O . VAL B 1 53 ? -3.732 -1.104 11.57 1 94.81 53 VAL B O 1
ATOM 1582 N N . MET B 1 54 ? -4.965 0.422 10.461 1 93.44 54 MET B N 1
ATOM 1583 C CA . MET B 1 54 ? -6.086 0.326 11.391 1 93.44 54 MET B CA 1
ATOM 1584 C C . MET B 1 54 ? -6.684 -1.077 11.383 1 93.44 54 MET B C 1
ATOM 1586 O O . MET B 1 54 ? -7.016 -1.622 12.438 1 93.44 54 MET B O 1
ATOM 1590 N N . ALA B 1 55 ? -6.82 -1.621 10.188 1 92.12 55 ALA B N 1
ATOM 1591 C CA . ALA B 1 55 ? -7.336 -2.98 10.062 1 92.12 55 ALA B CA 1
ATOM 1592 C C . ALA B 1 55 ? -6.441 -3.979 10.797 1 92.12 55 ALA B C 1
ATOM 1594 O O . ALA B 1 55 ? -6.926 -4.824 11.547 1 92.12 55 ALA B O 1
ATOM 1595 N N . ARG B 1 56 ? -5.176 -3.869 10.57 1 91.88 56 ARG B N 1
ATOM 1596 C CA . ARG B 1 56 ? -4.215 -4.754 11.219 1 91.88 56 ARG B CA 1
ATOM 1597 C C . ARG B 1 56 ? -4.277 -4.617 12.734 1 91.88 56 ARG B C 1
ATOM 1599 O O . ARG B 1 56 ? -4.309 -5.621 13.453 1 91.88 56 ARG B O 1
ATOM 1606 N N . ARG B 1 57 ? -4.301 -3.404 13.211 1 90.56 57 ARG B N 1
ATOM 1607 C CA . ARG B 1 57 ? -4.359 -3.154 14.648 1 90.56 57 ARG B CA 1
ATOM 1608 C C . ARG B 1 57 ? -5.641 -3.715 15.25 1 90.56 57 ARG B C 1
ATOM 1610 O O . ARG B 1 57 ? -5.625 -4.277 16.344 1 90.56 57 ARG B O 1
ATOM 1617 N N . ALA B 1 58 ? -6.684 -3.465 14.5 1 85.44 58 ALA B N 1
ATOM 1618 C CA . ALA B 1 58 ? -7.977 -3.955 14.969 1 85.44 58 ALA B CA 1
ATOM 1619 C C . ALA B 1 58 ? -7.973 -5.473 15.102 1 85.44 58 ALA B C 1
ATOM 1621 O O . ALA B 1 58 ? -8.516 -6.023 16.062 1 85.44 58 ALA B O 1
ATOM 1622 N N . GLN B 1 59 ? -7.367 -6.18 14.219 1 84.12 59 GLN B N 1
ATOM 1623 C CA . GLN B 1 59 ? -7.293 -7.637 14.25 1 84.12 59 GLN B CA 1
ATOM 1624 C C . GLN B 1 59 ? -6.344 -8.109 15.352 1 84.12 59 GLN B C 1
ATOM 1626 O O . GLN B 1 59 ? -6.652 -9.055 16.078 1 84.12 59 GLN B O 1
ATOM 1631 N N . GLU B 1 60 ? -5.258 -7.461 15.477 1 88 60 GLU B N 1
ATOM 1632 C CA . GLU B 1 60 ? -4.23 -7.871 16.438 1 88 60 GLU B CA 1
ATOM 1633 C C . GLU B 1 60 ? -4.66 -7.57 17.859 1 88 60 GLU B C 1
ATOM 1635 O O . GLU B 1 60 ? -4.305 -8.305 18.797 1 88 60 GLU B O 1
ATOM 1640 N N . GLN B 1 61 ? -5.395 -6.449 17.969 1 81.56 61 GLN B N 1
ATOM 1641 C CA . GLN B 1 61 ? -5.773 -6.008 19.312 1 81.56 61 GLN B CA 1
ATOM 1642 C C . GLN B 1 61 ? -7.199 -6.438 19.656 1 81.56 61 GLN B C 1
ATOM 1644 O O . GLN B 1 61 ? -7.734 -6.055 20.688 1 81.56 61 GLN B O 1
ATOM 1649 N N . ARG B 1 62 ? -7.84 -7.312 18.734 1 78.06 62 ARG B N 1
ATOM 1650 C CA . ARG B 1 62 ? -9.195 -7.812 18.906 1 78.06 62 ARG B CA 1
ATOM 1651 C C . ARG B 1 62 ? -10.188 -6.664 19.062 1 78.06 62 ARG B C 1
ATOM 1653 O O . ARG B 1 62 ? -11.086 -6.719 19.906 1 78.06 62 ARG B O 1
ATOM 1660 N N . ARG B 1 63 ? -9.922 -5.574 18.375 1 76.5 63 ARG B N 1
ATOM 1661 C CA . ARG B 1 63 ? -10.766 -4.387 18.375 1 76.5 63 ARG B CA 1
ATOM 1662 C C . ARG B 1 63 ? -11.562 -4.289 17.078 1 76.5 63 ARG B C 1
ATOM 1664 O O . ARG B 1 63 ? -11.766 -3.193 16.547 1 76.5 63 ARG B O 1
ATOM 1671 N N . SER B 1 64 ? -11.93 -5.438 16.594 1 74.69 64 SER B N 1
ATOM 1672 C CA . SER B 1 64 ? -12.609 -5.484 15.312 1 74.69 64 SER B CA 1
ATOM 1673 C C . SER B 1 64 ? -13.914 -4.688 15.352 1 74.69 64 SER B C 1
ATOM 1675 O O . SER B 1 64 ? -14.328 -4.113 14.344 1 74.69 64 SER B O 1
ATOM 1677 N N . ALA B 1 65 ? -14.422 -4.574 16.484 1 78.5 65 ALA B N 1
ATOM 1678 C CA . ALA B 1 65 ? -15.672 -3.842 16.656 1 78.5 65 ALA B CA 1
ATOM 1679 C C . ALA B 1 65 ? -15.469 -2.344 16.453 1 78.5 65 ALA B C 1
ATOM 1681 O O . ALA B 1 65 ? -16.391 -1.631 16.047 1 78.5 65 ALA B O 1
ATOM 1682 N N . GLU B 1 66 ? -14.289 -1.964 16.656 1 86.19 66 GLU B N 1
ATOM 1683 C CA . GLU B 1 66 ? -13.984 -0.538 16.578 1 86.19 66 GLU B CA 1
ATOM 1684 C C . GLU B 1 66 ? -13.57 -0.142 15.172 1 86.19 66 GLU B C 1
ATOM 1686 O O . GLU B 1 66 ? -13.547 1.043 14.828 1 86.19 66 GLU B O 1
ATOM 1691 N N . PHE B 1 67 ? -13.32 -1.106 14.375 1 90.88 67 PHE B N 1
ATOM 1692 C CA . PHE B 1 67 ? -12.758 -0.829 13.055 1 90.88 67 PHE B CA 1
ATOM 1693 C C . PHE B 1 67 ? -13.695 0.042 12.234 1 90.88 67 PHE B C 1
ATOM 1695 O O . PHE B 1 67 ? -13.266 1.013 11.609 1 90.88 67 PHE B O 1
ATOM 1702 N N . SER B 1 68 ? -14.914 -0.299 12.297 1 89.69 68 SER B N 1
ATOM 1703 C CA . SER B 1 68 ? -15.898 0.457 11.523 1 89.69 68 SER B CA 1
ATOM 1704 C C . SER B 1 68 ? -15.938 1.917 11.961 1 89.69 68 SER B C 1
ATOM 1706 O O . SER B 1 68 ? -16.062 2.816 11.133 1 89.69 68 SER B O 1
ATOM 1708 N N . MET B 1 69 ? -15.836 2.102 13.203 1 91.56 69 MET B N 1
ATOM 1709 C CA . MET B 1 69 ? -15.836 3.463 13.734 1 91.56 69 MET B CA 1
ATOM 1710 C C . MET B 1 69 ? -14.586 4.223 13.297 1 91.56 69 MET B C 1
ATOM 1712 O O . MET B 1 69 ? -14.664 5.398 12.945 1 91.56 69 MET B O 1
ATOM 1716 N N . LEU B 1 70 ? -13.469 3.568 13.336 1 92.75 70 LEU B N 1
ATOM 1717 C CA . LEU B 1 70 ? -12.219 4.188 12.922 1 92.75 70 LEU B CA 1
ATOM 1718 C C . LEU B 1 70 ? -12.25 4.52 11.43 1 92.75 70 LEU B C 1
ATOM 1720 O O . LEU B 1 70 ? -11.766 5.578 11.016 1 92.75 70 LEU B O 1
ATOM 1724 N N . LEU B 1 71 ? -12.789 3.605 10.711 1 94.75 71 LEU B N 1
ATOM 1725 C CA . LEU B 1 71 ? -12.93 3.832 9.281 1 94.75 71 LEU B CA 1
ATOM 1726 C C . LEU B 1 71 ? -13.836 5.031 9.008 1 94.75 71 LEU B C 1
ATOM 1728 O O . LEU B 1 71 ? -13.523 5.867 8.156 1 94.75 71 LEU B O 1
ATOM 1732 N N . ASP B 1 72 ? -14.914 5.145 9.773 1 94.75 72 ASP B N 1
ATOM 1733 C CA . ASP B 1 72 ? -15.812 6.285 9.641 1 94.75 72 ASP B CA 1
ATOM 1734 C C . ASP B 1 72 ? -15.102 7.59 10 1 94.75 72 ASP B C 1
ATOM 1736 O O . ASP B 1 72 ? -15.297 8.609 9.344 1 94.75 72 ASP B O 1
ATOM 1740 N N . GLU B 1 73 ? -14.344 7.547 11.008 1 95.38 73 GLU B N 1
ATOM 1741 C CA . GLU B 1 73 ? -13.578 8.719 11.414 1 95.38 73 GLU B CA 1
ATOM 1742 C C . GLU B 1 73 ? -12.602 9.148 10.32 1 95.38 73 GLU B C 1
ATOM 1744 O O . GLU B 1 73 ? -12.461 10.344 10.047 1 95.38 73 GLU B O 1
ATOM 1749 N N . LEU B 1 74 ? -11.977 8.219 9.727 1 97.19 74 LEU B N 1
ATOM 1750 C CA . LEU B 1 74 ? -11.047 8.492 8.633 1 97.19 74 LEU B CA 1
ATOM 1751 C C . LEU B 1 74 ? -11.766 9.18 7.477 1 97.19 74 LEU B C 1
ATOM 1753 O O . LEU B 1 74 ? -11.305 10.211 6.977 1 97.19 74 LEU B O 1
ATOM 1757 N N . LEU B 1 75 ? -12.914 8.633 7.102 1 96.94 75 LEU B N 1
ATOM 1758 C CA . LEU B 1 75 ? -13.641 9.125 5.938 1 96.94 75 LEU B CA 1
ATOM 1759 C C . LEU B 1 75 ? -14.273 10.477 6.2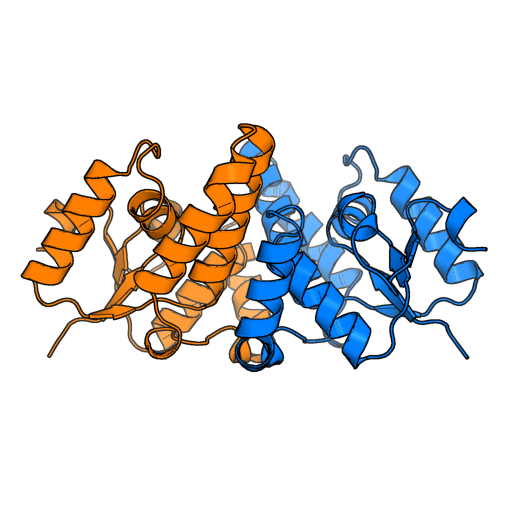27 1 96.94 75 LEU B C 1
ATOM 1761 O O . LEU B 1 75 ? -14.492 11.273 5.309 1 96.94 75 LEU B O 1
ATOM 1765 N N . ARG B 1 76 ? -14.57 10.703 7.48 1 96.38 76 ARG B N 1
ATOM 1766 C CA . ARG B 1 76 ? -15.047 12.016 7.883 1 96.38 76 ARG B CA 1
ATOM 1767 C C . ARG B 1 76 ? -13.93 13.055 7.82 1 96.38 76 ARG B C 1
ATOM 1769 O O . ARG B 1 76 ? -14.133 14.164 7.336 1 96.38 76 ARG B O 1
ATOM 1776 N N . ARG B 1 77 ? -12.781 12.688 8.242 1 95.81 77 ARG B N 1
ATOM 1777 C CA . ARG B 1 77 ? -11.633 13.586 8.289 1 95.81 77 ARG B CA 1
ATOM 1778 C C . ARG B 1 77 ? -11.117 13.891 6.891 1 95.81 77 ARG B C 1
ATOM 1780 O O . ARG B 1 77 ? -10.656 15.008 6.621 1 95.81 77 ARG B O 1
ATOM 1787 N N . VAL B 1 78 ? -11.094 12.883 6.086 1 97.75 78 VAL B N 1
ATOM 1788 C CA . VAL B 1 78 ? -10.602 13.016 4.715 1 97.75 78 VAL B CA 1
ATOM 1789 C C . VAL B 1 78 ? -11.664 12.523 3.736 1 97.75 78 VAL B C 1
ATOM 1791 O O . VAL B 1 78 ? -11.547 11.43 3.188 1 97.75 78 VAL B O 1
ATOM 1794 N N . PRO B 1 79 ? -12.633 13.445 3.457 1 96 79 PRO B N 1
ATOM 1795 C CA . PRO B 1 79 ? -13.633 13.047 2.467 1 96 79 PRO B CA 1
ATOM 1796 C C . PRO B 1 79 ? -13.047 12.875 1.067 1 96 79 PRO B C 1
ATOM 1798 O O . PRO B 1 79 ? -11.945 13.367 0.79 1 96 79 PRO B O 1
ATOM 1801 N N . GLU B 1 80 ? -13.742 12.156 0.27 1 94.88 80 GLU B N 1
ATOM 1802 C CA . GLU B 1 80 ? -13.258 11.766 -1.053 1 94.88 80 GLU B CA 1
ATOM 1803 C C . GLU B 1 80 ? -12.82 12.984 -1.859 1 94.88 80 GLU B C 1
ATOM 1805 O O . GLU B 1 80 ? -11.812 12.938 -2.57 1 94.88 80 GLU B O 1
ATOM 1810 N N . ASP B 1 81 ? -13.547 14.047 -1.803 1 95.5 81 ASP B N 1
ATOM 1811 C CA . ASP B 1 81 ? -13.266 15.234 -2.611 1 95.5 81 ASP B CA 1
ATOM 1812 C C . ASP B 1 81 ? -12.023 15.953 -2.111 1 95.5 81 ASP B C 1
ATOM 1814 O O . ASP B 1 81 ? -11.484 16.828 -2.803 1 95.5 81 ASP B O 1
ATOM 1818 N N . ALA B 1 82 ? -11.477 15.602 -0.961 1 97.12 82 ALA B N 1
ATOM 1819 C CA . ALA B 1 82 ? -10.266 16.203 -0.405 1 97.12 82 ALA B CA 1
ATOM 1820 C C . ALA B 1 82 ? -9.039 15.375 -0.754 1 97.12 82 ALA B C 1
ATOM 1822 O O . ALA B 1 82 ? -7.906 15.789 -0.488 1 97.12 82 ALA B O 1
ATOM 1823 N N . VAL B 1 83 ? -9.258 14.266 -1.42 1 98.56 83 VAL B N 1
ATOM 1824 C CA . VAL B 1 83 ? -8.172 13.336 -1.704 1 98.56 83 VAL B CA 1
ATOM 1825 C C . VAL B 1 83 ? -7.48 13.734 -3.008 1 98.56 83 VAL B C 1
ATOM 1827 O O . VAL B 1 83 ? -8.141 14.055 -3.996 1 98.56 83 VAL B O 1
ATOM 1830 N N . THR B 1 84 ? -6.207 13.82 -2.982 1 98.75 84 THR B N 1
ATOM 1831 C CA . THR B 1 84 ? -5.402 13.914 -4.195 1 98.75 84 THR B CA 1
ATOM 1832 C C . THR B 1 84 ? -4.996 12.523 -4.688 1 98.75 84 THR B C 1
ATOM 1834 O O . THR B 1 84 ? -4.258 11.812 -4.008 1 98.75 84 THR B O 1
ATOM 1837 N N . TRP B 1 85 ? -5.43 12.117 -5.867 1 98.56 85 TRP B N 1
ATOM 1838 C CA . TRP B 1 85 ? -5.32 10.75 -6.367 1 98.56 85 TRP B CA 1
ATOM 1839 C C . TRP B 1 85 ? -4.039 10.57 -7.176 1 98.56 85 TRP B C 1
ATOM 1841 O O . TRP B 1 85 ? -4.035 10.758 -8.391 1 98.56 85 TRP B O 1
ATOM 1851 N N . ILE B 1 86 ? -3.01 10.109 -6.535 1 98.62 86 ILE B N 1
ATOM 1852 C CA . ILE B 1 86 ? -1.713 10 -7.195 1 98.62 86 ILE B CA 1
ATOM 1853 C C . ILE B 1 86 ? -1.481 8.555 -7.645 1 98.62 86 ILE B C 1
ATOM 1855 O O . ILE B 1 86 ? -0.544 8.281 -8.398 1 98.62 86 ILE B O 1
ATOM 1859 N N . SER B 1 87 ? -2.316 7.645 -7.238 1 97.94 87 SER B N 1
ATOM 1860 C CA . SER B 1 87 ? -2.178 6.254 -7.656 1 97.94 87 SER B CA 1
ATOM 1861 C C . SER B 1 87 ? -2.275 6.117 -9.172 1 97.94 87 SER B C 1
ATOM 1863 O O . SER B 1 87 ? -1.722 5.184 -9.758 1 97.94 87 SER B O 1
ATOM 1865 N N . VAL B 1 88 ? -2.967 7.008 -9.844 1 97.88 88 VAL B N 1
ATOM 1866 C CA . VAL B 1 88 ? -3.131 6.996 -11.297 1 97.88 88 VAL B CA 1
ATOM 1867 C C . VAL B 1 88 ? -1.77 7.148 -11.969 1 97.88 88 VAL B C 1
ATOM 1869 O O . VAL B 1 88 ? -1.583 6.723 -13.109 1 97.88 88 VAL B O 1
ATOM 1872 N N . ASP B 1 89 ? -0.789 7.664 -11.266 1 98.12 89 ASP B N 1
ATOM 1873 C CA . ASP B 1 89 ? 0.522 7.957 -11.836 1 98.12 89 ASP B CA 1
ATOM 1874 C C . ASP B 1 89 ? 1.515 6.832 -11.539 1 98.12 89 ASP B C 1
ATOM 1876 O O . ASP B 1 89 ? 2.682 6.91 -11.93 1 98.12 89 ASP B O 1
ATOM 1880 N N . THR B 1 90 ? 1.083 5.781 -10.891 1 98.19 90 THR B N 1
ATOM 1881 C CA . THR B 1 90 ? 1.97 4.723 -10.422 1 98.19 90 THR B CA 1
ATOM 1882 C C . THR B 1 90 ? 2.748 4.117 -11.586 1 98.19 90 THR B C 1
ATOM 1884 O O . THR B 1 90 ? 3.965 3.947 -11.508 1 98.19 90 THR B O 1
ATOM 1887 N N . GLN B 1 91 ? 2.033 3.854 -12.664 1 97.94 91 GLN B N 1
ATOM 1888 C CA . GLN B 1 91 ? 2.723 3.246 -13.797 1 97.94 91 GLN B CA 1
ATOM 1889 C C . 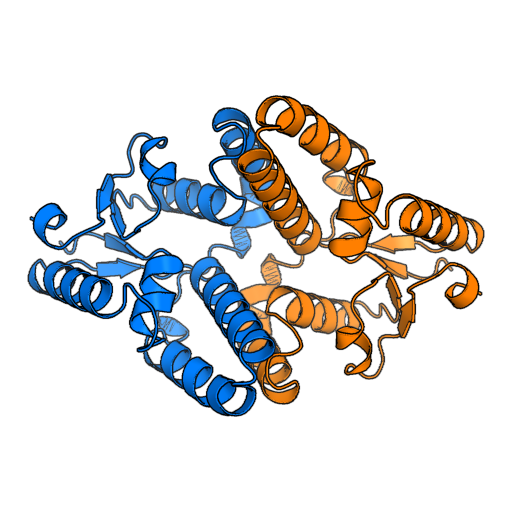GLN B 1 91 ? 3.754 4.203 -14.391 1 97.94 91 GLN B C 1
ATOM 1891 O O . GLN B 1 91 ? 4.902 3.818 -14.617 1 97.94 91 GLN B O 1
ATOM 1896 N N . ARG B 1 92 ? 3.326 5.414 -14.555 1 98 92 ARG B N 1
ATOM 1897 C CA . ARG B 1 92 ? 4.188 6.426 -15.156 1 98 92 ARG B CA 1
ATOM 1898 C C . ARG B 1 92 ? 5.422 6.676 -14.297 1 98 92 ARG B C 1
ATOM 1900 O O . ARG B 1 92 ? 6.52 6.891 -14.82 1 98 92 ARG B O 1
ATOM 1907 N N . LEU B 1 93 ? 5.305 6.613 -12.984 1 98.25 93 LEU B N 1
ATOM 1908 C CA . LEU B 1 93 ? 6.367 6.984 -12.055 1 98.25 93 LEU B CA 1
ATOM 1909 C C . LEU B 1 93 ? 7.121 5.75 -11.578 1 98.25 93 LEU B C 1
ATOM 1911 O O . LEU B 1 93 ? 8.078 5.867 -10.812 1 98.25 93 LEU B O 1
ATOM 1915 N N . PHE B 1 94 ? 6.77 4.605 -12.062 1 98 94 PHE B N 1
ATOM 1916 C CA . PHE B 1 94 ? 7.215 3.348 -11.477 1 98 94 PHE B CA 1
ATOM 1917 C C . PHE B 1 94 ? 8.734 3.275 -11.445 1 98 94 PHE B C 1
ATOM 1919 O O . PHE B 1 94 ? 9.328 3.049 -10.383 1 98 94 PHE B O 1
ATOM 1926 N N . ASN B 1 95 ? 9.352 3.551 -12.547 1 97.5 95 ASN B N 1
ATOM 1927 C CA . ASN B 1 95 ? 10.805 3.43 -12.609 1 97.5 95 ASN B CA 1
ATOM 1928 C C . ASN B 1 95 ? 11.492 4.438 -11.695 1 97.5 95 ASN B C 1
ATOM 1930 O O . ASN B 1 95 ? 12.508 4.121 -11.07 1 97.5 95 ASN B O 1
ATOM 1934 N N . ARG B 1 96 ? 10.992 5.641 -11.586 1 98.31 96 ARG B N 1
ATOM 1935 C CA . ARG B 1 96 ? 11.562 6.648 -10.703 1 98.31 96 ARG B CA 1
ATOM 1936 C C . ARG B 1 96 ? 11.359 6.273 -9.242 1 98.31 96 ARG B C 1
ATOM 1938 O O . ARG B 1 96 ? 12.211 6.555 -8.398 1 98.31 96 ARG B O 1
ATOM 1945 N N . VAL B 1 97 ? 10.219 5.668 -8.961 1 98.31 97 VAL B N 1
ATOM 1946 C CA . VAL B 1 97 ? 9.945 5.188 -7.609 1 98.31 97 VAL B CA 1
ATOM 1947 C C . VAL B 1 97 ? 10.969 4.121 -7.227 1 98.31 97 VAL B C 1
ATOM 1949 O O . VAL B 1 97 ? 11.578 4.195 -6.156 1 98.31 97 VAL B O 1
ATOM 1952 N N . ILE B 1 98 ? 11.188 3.189 -8.141 1 97.12 98 ILE B N 1
ATOM 1953 C CA . ILE B 1 98 ? 12.133 2.105 -7.891 1 97.12 98 ILE B CA 1
ATOM 1954 C C . ILE B 1 98 ? 13.531 2.68 -7.672 1 97.12 98 ILE B C 1
ATOM 1956 O O . ILE B 1 98 ? 14.242 2.27 -6.75 1 97.12 98 ILE B O 1
ATOM 1960 N N . GLU B 1 99 ? 13.898 3.633 -8.445 1 96.94 99 GLU B N 1
ATOM 1961 C CA . GLU B 1 99 ? 15.211 4.254 -8.32 1 96.94 99 GLU B CA 1
ATOM 1962 C C . GLU B 1 99 ? 15.359 4.969 -6.977 1 96.94 99 GLU B C 1
ATOM 1964 O O . GLU B 1 99 ? 16.406 4.875 -6.328 1 96.94 99 GLU B O 1
ATOM 1969 N N . LEU B 1 100 ? 14.359 5.664 -6.598 1 97 100 LEU B N 1
ATOM 1970 C CA . LEU B 1 100 ? 14.391 6.379 -5.328 1 97 100 LEU B CA 1
ATOM 1971 C C . LEU B 1 100 ? 14.5 5.402 -4.16 1 97 100 LEU B C 1
ATOM 1973 O O . LEU B 1 100 ? 15.266 5.645 -3.219 1 97 100 LEU B O 1
ATOM 1977 N N . ILE B 1 101 ? 13.797 4.32 -4.203 1 96.31 101 ILE B N 1
ATOM 1978 C CA . ILE B 1 101 ? 13.852 3.305 -3.16 1 96.31 101 ILE B CA 1
ATOM 1979 C C . ILE B 1 101 ? 15.25 2.699 -3.1 1 96.31 101 ILE B C 1
ATOM 1981 O O . ILE B 1 101 ? 15.828 2.559 -2.018 1 96.31 101 ILE B O 1
ATOM 1985 N N . ARG B 1 102 ? 15.773 2.42 -4.258 1 93.75 102 ARG B N 1
ATOM 1986 C CA . ARG B 1 102 ? 17.125 1.858 -4.348 1 93.75 102 ARG B CA 1
ATOM 1987 C C . ARG B 1 102 ? 18.156 2.816 -3.762 1 93.75 102 ARG B C 1
ATOM 1989 O O . ARG B 1 102 ? 19.016 2.408 -2.982 1 93.75 102 ARG B O 1
ATOM 1996 N N . ASN B 1 103 ? 18.031 4.07 -4.078 1 93.38 103 ASN B N 1
ATOM 1997 C CA . ASN B 1 103 ? 19 5.086 -3.68 1 93.38 103 ASN B CA 1
ATOM 1998 C C . ASN B 1 103 ? 18.969 5.328 -2.174 1 93.38 103 ASN B C 1
ATOM 2000 O O . ASN B 1 103 ? 19.953 5.785 -1.595 1 93.38 103 ASN B O 1
ATOM 2004 N N . THR B 1 104 ? 17.844 5.008 -1.561 1 93.12 104 THR B N 1
ATOM 2005 C CA . THR B 1 104 ? 17.75 5.188 -0.116 1 93.12 104 THR B CA 1
ATOM 2006 C C . THR B 1 104 ? 18.016 3.871 0.61 1 93.12 104 THR B C 1
ATOM 2008 O O . THR B 1 104 ? 17.812 3.771 1.821 1 93.12 104 THR B O 1
ATOM 2011 N N . GLY B 1 105 ? 18.359 2.818 -0.146 1 90 105 GLY B N 1
ATOM 2012 C CA . GLY B 1 105 ? 18.641 1.521 0.444 1 90 105 GLY B CA 1
ATOM 2013 C C . GLY B 1 105 ? 17.438 0.878 1.095 1 90 105 GLY B C 1
ATOM 2014 O O . GLY B 1 105 ? 17.578 0.144 2.076 1 90 105 GLY B O 1
ATOM 2015 N N . GLY B 1 106 ? 16.266 1.309 0.643 1 93.06 106 GLY B N 1
ATOM 2016 C CA . GLY B 1 106 ? 15.047 0.734 1.191 1 93.06 106 GLY B CA 1
ATOM 2017 C C . GLY B 1 106 ? 14.508 1.502 2.385 1 93.06 106 GLY B C 1
ATOM 2018 O O . GLY B 1 106 ? 13.531 1.085 3.01 1 93.06 106 GLY B O 1
ATOM 2019 N N . ALA B 1 107 ? 15.141 2.617 2.703 1 93.81 107 ALA B N 1
ATOM 2020 C CA . ALA B 1 107 ? 14.625 3.432 3.801 1 93.81 107 ALA B CA 1
ATOM 2021 C C . ALA B 1 107 ? 13.219 3.936 3.5 1 93.81 107 ALA B C 1
ATOM 2023 O O . ALA B 1 107 ? 12.344 3.912 4.367 1 93.81 107 ALA B O 1
ATOM 2024 N N . LEU B 1 108 ? 13.047 4.383 2.236 1 95.5 108 LEU B N 1
ATOM 2025 C CA . LEU B 1 108 ? 11.695 4.719 1.79 1 95.5 108 LEU B CA 1
ATOM 2026 C C . LEU B 1 108 ? 10.984 3.488 1.239 1 95.5 108 LEU B C 1
ATOM 2028 O O . LEU B 1 108 ? 11.539 2.76 0.414 1 95.5 108 LEU B O 1
ATOM 2032 N N . ASN B 1 109 ? 9.805 3.289 1.761 1 94.62 109 ASN B N 1
ATOM 2033 C CA . ASN B 1 109 ? 9 2.264 1.11 1 94.62 109 ASN B CA 1
ATOM 2034 C C . ASN B 1 109 ? 8.367 2.781 -0.18 1 94.62 109 ASN B C 1
ATOM 2036 O O . ASN B 1 109 ? 8.641 3.906 -0.601 1 94.62 109 ASN B O 1
ATOM 2040 N N . PHE B 1 110 ? 7.648 1.946 -0.842 1 96.88 110 PHE B N 1
ATOM 2041 C CA . PHE B 1 110 ? 7.098 2.287 -2.148 1 96.88 110 PHE B CA 1
ATOM 2042 C C . PHE B 1 110 ? 6.203 3.518 -2.053 1 96.88 110 PHE B C 1
ATOM 2044 O O . PHE B 1 110 ? 6.34 4.453 -2.84 1 96.88 110 PHE B O 1
ATOM 2051 N N . HIS B 1 111 ? 5.285 3.572 -1.062 1 97.44 111 HIS B N 1
ATOM 2052 C CA . HIS B 1 111 ? 4.34 4.676 -0.925 1 97.44 111 HIS B CA 1
ATOM 2053 C C . HIS B 1 111 ? 5.059 5.969 -0.554 1 97.44 111 HIS B C 1
ATOM 2055 O O . HIS B 1 111 ? 4.703 7.043 -1.046 1 97.44 111 HIS B O 1
ATOM 2061 N N . ASP B 1 112 ? 6.078 5.863 0.28 1 97.94 112 ASP B N 1
ATOM 2062 C CA . ASP B 1 112 ? 6.855 7.051 0.628 1 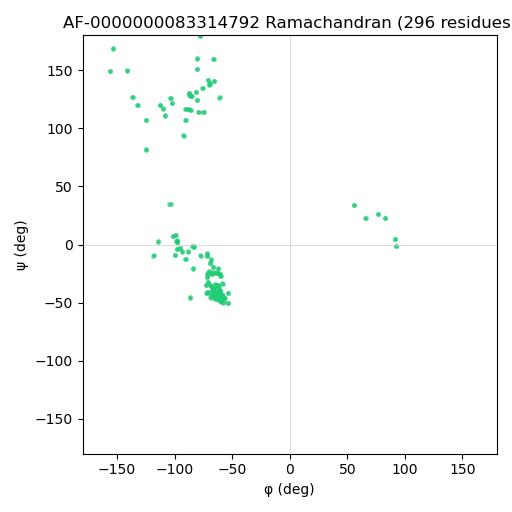97.94 112 ASP B CA 1
ATOM 2063 C C . ASP B 1 112 ? 7.551 7.633 -0.6 1 97.94 112 ASP B C 1
ATOM 2065 O O . ASP B 1 112 ? 7.547 8.852 -0.805 1 97.94 112 ASP B O 1
ATOM 2069 N N . ALA B 1 113 ? 8.133 6.742 -1.372 1 98.38 113 ALA B N 1
ATOM 2070 C CA . ALA B 1 113 ? 8.797 7.184 -2.596 1 98.38 113 ALA B CA 1
ATOM 2071 C C . ALA B 1 113 ? 7.801 7.82 -3.561 1 98.38 113 ALA B C 1
ATOM 2073 O O . ALA B 1 113 ? 8.094 8.844 -4.18 1 98.38 113 ALA B O 1
ATOM 2074 N N . LEU B 1 114 ? 6.621 7.207 -3.684 1 98.56 114 LEU B N 1
ATOM 2075 C CA . LEU B 1 114 ? 5.57 7.762 -4.535 1 98.56 114 LEU B CA 1
ATOM 2076 C C . LEU B 1 114 ? 5.152 9.148 -4.051 1 98.56 114 LEU B C 1
ATOM 2078 O O . LEU B 1 114 ? 4.961 10.055 -4.859 1 98.56 114 LEU B O 1
ATOM 2082 N N . ILE B 1 115 ? 5.031 9.328 -2.762 1 98.81 115 ILE B N 1
ATOM 2083 C CA . ILE B 1 115 ? 4.656 10.602 -2.158 1 98.81 115 ILE B CA 1
ATOM 2084 C C . ILE B 1 115 ? 5.723 11.656 -2.465 1 98.81 115 ILE B C 1
ATOM 2086 O O . ILE B 1 115 ? 5.398 12.781 -2.842 1 98.81 115 ILE B O 1
ATOM 2090 N N . VAL B 1 116 ? 6.949 11.266 -2.354 1 98.81 116 VAL B N 1
ATOM 2091 C CA . VAL B 1 116 ? 8.055 12.188 -2.619 1 98.81 116 VAL B CA 1
ATOM 2092 C C . VAL B 1 116 ? 7.973 12.688 -4.059 1 98.81 116 VAL B C 1
ATOM 2094 O O . VAL B 1 116 ? 8.031 13.891 -4.309 1 98.81 116 VAL B O 1
ATOM 2097 N N . LEU B 1 117 ? 7.812 11.797 -4.977 1 98.81 117 LEU B N 1
ATOM 2098 C CA . LEU B 1 117 ? 7.773 12.164 -6.391 1 98.81 117 LEU B CA 1
ATOM 2099 C C . LEU B 1 117 ? 6.531 12.984 -6.699 1 98.81 117 LEU B C 1
ATOM 2101 O O . LEU B 1 117 ? 6.59 13.938 -7.484 1 98.81 117 LEU B O 1
ATOM 2105 N N . ALA B 1 118 ? 5.391 12.633 -6.102 1 98.75 118 ALA B N 1
ATOM 2106 C CA . ALA B 1 118 ? 4.168 13.414 -6.285 1 98.75 118 ALA B CA 1
ATOM 2107 C C . ALA B 1 118 ? 4.344 14.836 -5.762 1 98.75 118 ALA B C 1
ATOM 2109 O O . ALA B 1 118 ? 3.916 15.797 -6.406 1 98.75 118 ALA B O 1
ATOM 2110 N N . CYS B 1 119 ? 4.945 14.953 -4.578 1 98.69 119 CYS B N 1
ATOM 2111 C CA . CYS B 1 119 ? 5.215 16.266 -4.012 1 98.69 119 CYS B CA 1
ATOM 2112 C C . CYS B 1 119 ? 6.078 17.109 -4.953 1 98.69 119 CYS B C 1
ATOM 2114 O O . CYS B 1 119 ? 5.793 18.281 -5.18 1 98.69 119 CYS B O 1
ATOM 2116 N N . GLN B 1 120 ? 7.098 16.5 -5.508 1 98.31 120 GLN B N 1
ATOM 2117 C CA . GLN B 1 120 ? 7.973 17.203 -6.441 1 98.31 120 GLN B CA 1
ATOM 2118 C C . GLN B 1 120 ? 7.195 17.703 -7.652 1 98.31 120 GLN B C 1
ATOM 2120 O O . GLN B 1 120 ? 7.34 18.859 -8.055 1 98.31 120 GLN B O 1
ATOM 2125 N N . GLU B 1 121 ? 6.352 16.906 -8.18 1 98.25 121 GLU B N 1
ATOM 2126 C CA . GLU B 1 121 ? 5.602 17.266 -9.383 1 98.25 121 GLU B CA 1
ATOM 2127 C C . GLU B 1 121 ? 4.562 18.344 -9.078 1 98.25 121 GLU B C 1
ATOM 2129 O O . GLU B 1 121 ? 4.27 19.188 -9.93 1 98.25 121 GLU B O 1
ATOM 2134 N N . LEU B 1 122 ? 4.027 18.344 -7.93 1 97.88 122 LEU B N 1
ATOM 2135 C CA . LEU B 1 122 ? 2.936 19.25 -7.574 1 97.88 122 LEU B CA 1
ATOM 2136 C C . LEU B 1 122 ? 3.469 20.516 -6.918 1 97.88 122 LEU B C 1
ATOM 2138 O O . LEU B 1 122 ? 2.695 21.406 -6.562 1 97.88 122 LEU B O 1
ATOM 2142 N N . GLY B 1 123 ? 4.762 20.547 -6.664 1 97.69 123 GLY B N 1
ATOM 2143 C CA . GLY B 1 123 ? 5.375 21.703 -6.035 1 97.69 123 GLY B CA 1
ATOM 2144 C C . GLY B 1 123 ? 5.113 21.781 -4.543 1 97.69 123 GLY B C 1
ATOM 2145 O O . GLY B 1 123 ? 5.027 22.875 -3.977 1 97.69 123 GLY B O 1
ATOM 2146 N N . ILE B 1 124 ? 4.879 20.672 -3.926 1 98.31 124 ILE B N 1
ATOM 2147 C CA . ILE B 1 124 ? 4.719 20.594 -2.479 1 98.31 124 ILE B CA 1
ATOM 2148 C C . ILE B 1 124 ? 6.086 20.422 -1.817 1 98.31 124 ILE B C 1
ATOM 2150 O O . ILE B 1 124 ? 6.801 19.453 -2.098 1 98.31 124 ILE B O 1
ATOM 2154 N N . GLU B 1 125 ? 6.414 21.25 -0.851 1 98 125 GLU B N 1
ATOM 2155 C CA . GLU B 1 125 ? 7.789 21.281 -0.359 1 98 125 GLU B CA 1
ATOM 2156 C C . GLU B 1 125 ? 7.867 20.812 1.091 1 98 125 GLU B C 1
ATOM 2158 O O . GLU B 1 125 ? 8.945 20.812 1.689 1 98 125 GLU B O 1
ATOM 2163 N N . ALA B 1 126 ? 6.746 20.406 1.667 1 98.31 126 ALA B N 1
ATOM 2164 C CA . ALA B 1 126 ? 6.762 19.953 3.061 1 98.31 126 ALA B CA 1
ATOM 2165 C C . ALA B 1 126 ? 5.836 18.766 3.27 1 98.31 126 ALA B C 1
ATOM 2167 O O . ALA B 1 126 ? 4.82 18.625 2.582 1 98.31 126 ALA B O 1
ATOM 2168 N N . ILE B 1 127 ? 6.211 17.969 4.211 1 98.69 127 ILE B N 1
ATOM 2169 C CA . ILE B 1 127 ? 5.422 16.812 4.609 1 98.69 127 ILE B CA 1
ATOM 2170 C C . ILE B 1 127 ? 5.383 16.703 6.133 1 98.69 127 ILE B C 1
ATOM 2172 O O . ILE B 1 127 ? 6.418 16.828 6.797 1 98.69 127 ILE B O 1
ATOM 2176 N N . ALA B 1 128 ? 4.184 16.609 6.668 1 98.62 128 ALA B N 1
ATOM 2177 C CA . ALA B 1 128 ? 4.039 16.281 8.086 1 98.62 128 ALA B CA 1
ATOM 2178 C C . ALA B 1 128 ? 4.207 14.781 8.32 1 98.62 128 ALA B C 1
ATOM 2180 O O . ALA B 1 128 ? 3.412 13.977 7.828 1 98.62 128 ALA B O 1
ATOM 2181 N N . SER B 1 129 ? 5.223 14.406 9 1 98.56 129 SER B N 1
ATOM 2182 C CA . SER B 1 129 ? 5.527 12.992 9.227 1 98.56 129 SER B CA 1
ATOM 2183 C C . SER B 1 129 ? 6.375 12.805 10.477 1 98.56 129 SER B C 1
ATOM 2185 O O . SER B 1 129 ? 7.211 13.656 10.805 1 98.56 129 SER B O 1
ATOM 2187 N N . PHE B 1 130 ? 6.191 11.672 11.125 1 97.81 130 PHE B N 1
ATOM 2188 C CA . PHE B 1 130 ? 7.012 11.305 12.273 1 97.81 130 PHE B CA 1
ATOM 2189 C C . PHE B 1 130 ? 8.141 10.367 11.859 1 97.81 130 PHE B C 1
ATOM 2191 O O . PHE B 1 130 ? 8.953 9.961 12.688 1 97.81 130 PHE B O 1
ATOM 2198 N N . ASP B 1 131 ? 8.141 10 10.594 1 96.19 131 ASP B N 1
ATOM 2199 C CA . ASP B 1 131 ? 9.156 9.102 10.055 1 96.19 131 ASP B CA 1
ATOM 2200 C C . ASP B 1 131 ? 10.383 9.875 9.57 1 96.19 131 ASP B C 1
ATOM 2202 O O . ASP B 1 131 ? 10.32 10.562 8.555 1 96.19 131 ASP B O 1
ATOM 2206 N N . GLY B 1 132 ? 11.531 9.656 10.172 1 96.81 132 GLY B N 1
ATOM 2207 C CA . GLY B 1 132 ? 12.758 10.367 9.867 1 96.81 132 GLY B CA 1
ATOM 2208 C C . GLY B 1 132 ? 13.359 9.984 8.531 1 96.81 132 GLY B C 1
ATOM 2209 O O . GLY B 1 132 ? 14.266 10.656 8.039 1 96.81 132 GLY B O 1
ATOM 2210 N N . ASP B 1 133 ? 12.844 8.969 7.848 1 95.56 133 ASP B N 1
ATOM 2211 C CA . ASP B 1 133 ? 13.367 8.531 6.555 1 95.56 133 ASP B CA 1
ATOM 2212 C C . ASP B 1 133 ? 13.172 9.617 5.496 1 95.56 133 ASP B C 1
ATOM 2214 O O . ASP B 1 133 ? 13.945 9.711 4.547 1 95.56 133 ASP B O 1
ATOM 2218 N N . PHE B 1 134 ? 12.195 10.5 5.691 1 97.56 134 PHE B N 1
ATOM 2219 C CA . PHE B 1 134 ? 11.938 11.57 4.73 1 97.56 134 PHE B CA 1
ATOM 2220 C C . PHE B 1 134 ? 13.062 12.594 4.738 1 97.56 134 PHE B C 1
ATOM 2222 O O . PHE B 1 134 ? 13.188 13.398 3.816 1 97.56 134 PHE B O 1
ATOM 2229 N N . ASP B 1 135 ? 13.898 12.539 5.812 1 97.44 135 ASP B N 1
ATOM 2230 C CA . ASP B 1 135 ? 15.023 13.461 5.883 1 97.44 135 ASP B CA 1
ATOM 2231 C C . ASP B 1 135 ? 16.062 13.133 4.816 1 97.44 135 ASP B C 1
ATOM 2233 O O . ASP B 1 135 ? 16.953 13.945 4.531 1 97.44 135 ASP B O 1
ATOM 2237 N N . LEU B 1 136 ? 15.977 11.992 4.188 1 95.94 136 LEU B N 1
ATOM 2238 C CA . LEU B 1 136 ? 16.891 11.57 3.127 1 95.94 136 LEU B CA 1
ATOM 2239 C C . LEU B 1 136 ? 16.547 12.266 1.812 1 95.94 136 LEU B C 1
ATOM 2241 O O . LEU B 1 136 ? 17.328 12.211 0.857 1 95.94 136 LEU B O 1
ATOM 2245 N N . VAL B 1 137 ? 15.414 12.969 1.748 1 96.25 137 VAL B N 1
ATOM 2246 C CA . VAL B 1 137 ? 14.906 13.516 0.498 1 96.25 137 VAL B CA 1
ATOM 2247 C C . VAL B 1 137 ? 15.203 15.016 0.433 1 96.25 137 VAL B C 1
ATOM 2249 O O . VAL B 1 137 ? 14.758 15.781 1.292 1 96.25 137 VAL B O 1
ATOM 2252 N N . THR B 1 138 ? 15.898 15.422 -0.564 1 95.81 138 THR B N 1
ATOM 2253 C CA . THR B 1 138 ? 16.156 16.828 -0.786 1 95.81 138 THR B CA 1
ATOM 2254 C C . THR B 1 138 ? 14.93 17.531 -1.354 1 95.81 138 THR B C 1
ATOM 2256 O O . THR B 1 138 ? 14.266 17 -2.246 1 95.81 138 THR B O 1
ATOM 2259 N N . GLY B 1 139 ? 14.594 18.719 -0.809 1 96.25 139 GLY B N 1
ATOM 2260 C CA . GLY B 1 139 ? 13.508 19.531 -1.354 1 96.25 139 GLY B CA 1
ATOM 2261 C C . GLY B 1 139 ? 12.172 19.266 -0.695 1 96.25 139 GLY B C 1
ATOM 2262 O O . GLY B 1 139 ? 11.164 19.875 -1.047 1 96.25 139 GLY B O 1
ATOM 2263 N N . LEU B 1 140 ? 12.164 18.328 0.248 1 97.81 140 LEU B N 1
ATOM 2264 C CA . LEU B 1 140 ? 10.953 18.047 1.015 1 97.81 140 LEU B CA 1
ATOM 2265 C C . LEU B 1 140 ? 11.219 18.156 2.512 1 97.81 140 LEU B C 1
ATOM 2267 O O . LEU B 1 140 ? 11.891 17.312 3.1 1 97.81 140 LEU B O 1
ATOM 2271 N N . LEU B 1 141 ? 10.727 19.172 3.059 1 97.5 141 LEU B N 1
ATOM 2272 C CA . LEU B 1 141 ? 10.938 19.422 4.48 1 97.5 141 L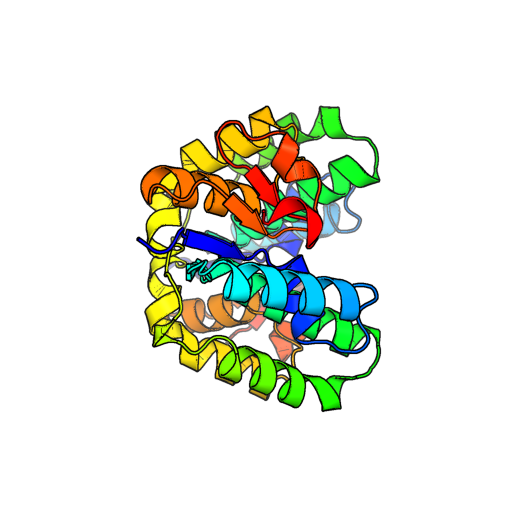EU B CA 1
ATOM 2273 C C . LEU B 1 141 ? 9.992 18.594 5.332 1 97.5 141 LEU B C 1
ATOM 2275 O O . LEU B 1 141 ? 8.773 18.641 5.145 1 97.5 141 LEU B O 1
ATOM 2279 N N . ARG B 1 142 ? 10.531 17.844 6.203 1 98.12 142 ARG B N 1
ATOM 2280 C CA . ARG B 1 142 ? 9.719 17.094 7.148 1 98.12 142 ARG B CA 1
ATOM 2281 C C . ARG B 1 142 ? 9.359 17.938 8.367 1 98.12 142 ARG B C 1
ATOM 2283 O O . ARG B 1 142 ? 10.242 18.516 9 1 98.12 142 ARG B O 1
ATOM 2290 N N . ILE B 1 143 ? 8.109 17.953 8.617 1 98 143 ILE B N 1
ATOM 2291 C CA . ILE B 1 143 ? 7.594 18.609 9.812 1 98 143 ILE B CA 1
ATOM 2292 C C . ILE B 1 143 ? 7.078 17.562 10.797 1 98 143 ILE B C 1
ATOM 2294 O O . ILE B 1 143 ? 6.098 16.875 10.516 1 98 143 ILE B O 1
ATOM 2298 N N . SER B 1 144 ? 7.68 17.469 11.992 1 95.88 144 SER B N 1
ATOM 2299 C CA . SER B 1 144 ? 7.363 16.359 12.883 1 95.88 144 SER B CA 1
ATOM 2300 C C . SER B 1 144 ? 6.758 16.859 14.195 1 95.88 144 SER B C 1
ATOM 2302 O O . SER B 1 144 ? 6.348 16.047 15.031 1 95.88 144 SER B O 1
ATOM 2304 N N . ASP B 1 145 ? 6.852 18.156 14.305 1 92.5 145 ASP B N 1
ATOM 2305 C CA . ASP B 1 145 ? 6.258 18.75 15.5 1 92.5 145 ASP B CA 1
ATOM 2306 C C . ASP B 1 145 ? 5.836 20.203 15.25 1 92.5 145 ASP B C 1
ATOM 2308 O O . ASP B 1 145 ? 6.133 20.766 14.188 1 92.5 145 ASP B O 1
ATOM 2312 N N . SER B 1 146 ? 5.094 20.719 16.188 1 87.06 146 SER B N 1
ATOM 2313 C CA . SER B 1 146 ? 4.512 22.047 16.047 1 87.06 146 SER B CA 1
ATOM 2314 C C . SER B 1 146 ? 5.598 23.125 15.945 1 87.06 146 SER B C 1
ATOM 2316 O O . SER B 1 146 ? 5.379 24.172 15.344 1 87.06 146 SER B O 1
ATOM 2318 N N . SER B 1 147 ? 6.676 22.797 16.469 1 81.56 147 SER B N 1
ATOM 2319 C CA . SER B 1 147 ? 7.758 23.781 16.438 1 81.56 147 SER B CA 1
ATOM 2320 C C . SER B 1 147 ? 8.32 23.938 15.031 1 81.56 147 SER B C 1
ATOM 2322 O O . SER B 1 147 ? 8.898 24.969 14.695 1 81.56 147 SER B O 1
ATOM 2324 N N . GLY B 1 148 ? 8.18 22.875 14.172 1 78.06 148 GLY B N 1
ATOM 2325 C CA . GLY B 1 148 ? 8.68 22.906 12.812 1 78.06 148 GLY B CA 1
ATOM 2326 C C . GLY B 1 148 ? 7.738 23.578 11.836 1 78.06 148 GLY B C 1
ATOM 2327 O O . GLY B 1 148 ? 8.039 23.688 10.648 1 78.06 148 GLY B O 1
ATOM 2328 N N . VAL B 1 149 ? 6.527 24.062 12.25 1 81 149 VAL B N 1
ATOM 2329 C CA . VAL B 1 149 ? 5.504 24.641 11.391 1 81 149 VAL B CA 1
ATOM 2330 C C . VAL B 1 149 ? 5.805 26.109 11.148 1 81 149 VAL B C 1
ATOM 2332 O O . VAL B 1 149 ? 5.496 26.656 10.078 1 81 149 VAL B O 1
ATOM 2335 N N . SER B 1 150 ? 6.566 26.766 11.961 1 66.56 150 SER B N 1
ATOM 2336 C CA . SER B 1 150 ? 6.797 28.203 11.867 1 66.56 150 SER B CA 1
ATOM 2337 C C . SER B 1 150 ? 7.754 28.531 10.727 1 66.56 150 SER B C 1
ATOM 2339 O O . SER B 1 150 ? 8.625 27.734 10.383 1 66.56 150 SER B O 1
#

Solvent-accessible surface area (backbone atoms only — not comparable to full-atom values): 15656 Å² total; per-residue (Å²): 129,66,49,51,28,36,50,33,33,68,35,52,40,14,58,59,36,76,84,37,92,48,16,68,57,32,49,46,26,51,51,39,34,50,74,71,42,41,37,77,38,40,41,44,64,31,52,40,49,30,51,30,52,47,23,51,47,16,63,75,66,71,34,40,81,48,37,60,55,47,51,49,49,43,46,67,74,53,37,75,91,60,47,44,76,57,47,59,44,44,75,82,43,39,67,61,31,53,48,50,21,56,76,49,53,27,60,39,35,48,67,55,29,46,48,51,54,50,26,61,75,70,70,36,46,31,32,36,33,78,61,72,58,51,72,78,43,86,76,39,44,72,28,66,41,48,80,58,60,113,129,66,48,52,29,35,49,32,33,69,34,51,39,13,59,60,36,78,84,36,93,48,16,68,56,32,47,48,28,51,51,40,35,50,72,71,42,41,37,77,37,38,42,44,65,29,53,43,49,30,51,30,50,49,22,50,48,16,61,76,66,71,35,40,83,46,36,62,57,49,51,49,48,45,46,66,75,53,39,75,91,61,47,44,75,57,45,58,44,44,76,82,42,40,66,60,32,52,49,50,21,56,76,49,52,27,61,38,36,50,67,54,29,45,49,52,55,50,26,60,76,71,70,35,46,31,31,37,33,79,61,72,59,51,72,77,44,85,77,39,45,72,28,68,41,50,82,58,61,112

Radius of gyration: 19.33 Å; Cα contacts (8 Å, |Δi|>4): 470; chains: 2; bounding box: 41×61×44 Å

Sequence (300 aa):
MSRPVAIDSNVLVALIDRQDKWHRQAQALLAALKTEGASLVYFDCVLNETISVMARRAQEQRRSAEFSMLLDELLRRVPEDAVTWISVDTQRLFNRVIELIRNTGGALNFHDALIVLACQELGIEAIASFDGDFDLVTGLLRISDSSGVSMSRPVAIDSNVLVALIDRQDKWHRQAQALLAALKTEGASLVYFDCVLNETISVMARRAQEQRRSAEFSMLLDELLRRVPEDAVTWISVDTQRLFNRVIELIRNTGGALNFHDALIVLACQELGIEAIASFDGDFDLVTGLLRISDSSGVS

Foldseek 3Di:
DAAEAEEALVLLLLCLDVPDPCVVQSVQQVVLSVVLRHHYAAEPVSVVVSLVVLVVCCVVVVVVVCSVVSNVSSCVVQPPVRYDYLVVCCVVCVVVLVVVCVVLVNLDDSVRSSVLVVCVVVVRQEYEDCRCSCVVDPRYHYDDGSVSND/DAAEAEEALVLLLLCLDVPDPCVVQSVQQVVLSVVLRHHYAAEPVSVVVSLVVLCVCCVVVVVVVCSVVSNVSSCVVQPPVRYDYLVVCCVVCVVVLVVVCVVLVNLDDSVRSSVLVVCVVVVRQEYEDCRCSCVVDPRYHYDDGSVSSD